Protein AF-A0A956VB83-F1 (afdb_monomer)

Foldseek 3Di:
DPPLLLVLLLLCLLVLLLVVCCVPVVDDDDPVLVVLSVVLSVLSCLQSVDDPPPDDPVSVVSNVVSNVVSVLLSVLQVCLVPDDLLVSLVVVVVVVVVCCVVQQVVLCVDDQDPPDDVVSVVSSDDDDDDDPVVVVVVVVVVVVSSVVSSVSSVQSNVDPSSVCSSCVSVVLVVVVVCCCPPVVDDRDPSNVVD

Sequence (194 aa):
LPLADVEAIRFSGPLMITLLSVVILGEQVGPRRWSALLVGFGGVLLIIRPGAATFNLGSIFVLISVFFYALVVMVTRKLQTSDSSATMAYYSSLVYLAASLTLTPLAGLVSAPPDAHPSIAFLFRAWTMPTTLDLVIMAGLGLIWATWTYLMARAYSLAQASVAAPFEYVALPINILWGFLIWHEIPTVLTLAG

Radius of gyration: 19.1 Å; Cα contacts (8 Å, |Δi|>4): 157; chains: 1; bounding box: 49×41×46 Å

Solvent-accessible surface area (backbone atoms only — not comparable to full-atom values): 10823 Å² total; per-residue (Å²): 129,62,67,44,45,54,50,52,56,47,60,45,29,37,58,50,29,32,55,47,32,36,75,76,71,64,50,86,81,53,71,72,53,55,50,52,42,54,51,49,44,50,15,44,48,49,49,48,50,54,67,92,68,73,92,44,76,66,57,54,54,49,51,50,51,34,51,52,50,30,48,50,54,54,49,53,39,70,42,45,89,81,46,53,40,65,57,55,32,50,52,53,52,48,51,52,50,53,49,49,65,53,51,57,58,51,26,69,72,47,78,65,62,97,85,50,57,71,74,58,45,57,66,38,52,79,89,72,89,72,52,74,68,51,49,53,52,52,52,53,52,48,53,52,48,53,51,47,45,31,52,50,44,41,51,41,50,76,39,57,50,63,67,51,28,60,58,62,59,58,52,53,66,53,49,50,51,49,37,31,73,76,70,64,47,77,80,49,74,54,48,72,72,59

Nearest PDB structures (foldseek):
  5i20-assembly4_D  TM=6.960E-01  e=6.592E-03  Ancylobacter novellus DSM 506
  6i1r-assembly1_A  TM=6.829E-01  e=1.658E-02  Zea mays
  5oge-assembly3_C  TM=5.673E-01  e=3.117E-02  Saccharomyces cerevisiae S288C
  6i1z-assembly1_A  TM=5.906E-01  e=4.378E-02  Zea mays

Secondary structure (DSSP, 8-state):
--HHHHHHHHTTHHHHHHHHHHHHS-----HHHHHHHHHHHHHHHHHH--------HHHHHHHHHHHHHHHHHHHHHHHTTTS-HHHHHHHHHHHHHHHHHHHHHHHHHSPPPTT--HHHHHHTPPP-PPPHHHHHHHHHHHHHHHHHHHHHHHHHHHS-HHHHGGGGGGHHHHHHHHHHHHH-PPPPHHHHH-

Mean predicted aligned error: 6.55 Å

Structure (mmCIF, N/CA/C/O backbone):
data_AF-A0A956VB83-F1
#
_entry.id   AF-A0A956VB83-F1
#
loop_
_atom_site.group_PDB
_atom_site.id
_atom_site.type_symbol
_atom_site.label_atom_id
_atom_site.label_alt_id
_atom_site.label_comp_id
_atom_site.label_asym_id
_atom_site.label_entity_id
_atom_site.label_seq_id
_atom_site.pdbx_PDB_ins_code
_atom_site.Cartn_x
_atom_site.Cartn_y
_atom_site.Cartn_z
_atom_site.occupancy
_atom_site.B_iso_or_equiv
_atom_site.auth_seq_id
_atom_site.auth_comp_id
_atom_site.auth_asym_id
_atom_site.auth_atom_id
_atom_site.pdbx_PDB_model_num
ATOM 1 N N . LEU A 1 1 ? 12.286 -8.707 -11.062 1.00 71.19 1 LEU A N 1
ATOM 2 C CA . LEU A 1 1 ? 10.907 -9.234 -11.024 1.00 71.19 1 LEU A CA 1
ATOM 3 C C . LEU A 1 1 ? 10.040 -8.374 -11.917 1.00 71.19 1 LEU A C 1
ATOM 5 O O . LEU A 1 1 ? 10.166 -7.156 -11.819 1.00 71.19 1 LEU A O 1
ATOM 9 N N . PRO A 1 2 ? 9.228 -8.983 -12.788 1.00 82.31 2 PRO A N 1
ATOM 10 C CA . PRO A 1 2 ? 8.153 -8.294 -13.490 1.00 82.31 2 PRO A CA 1
ATOM 11 C C . PRO A 1 2 ? 7.241 -7.535 -12.520 1.00 82.31 2 PRO A C 1
ATOM 13 O O . PRO A 1 2 ? 6.968 -8.012 -11.419 1.00 82.31 2 PRO A O 1
ATOM 16 N N . LEU A 1 3 ? 6.764 -6.358 -12.935 1.00 81.56 3 LEU A N 1
ATOM 17 C CA . LEU A 1 3 ? 5.873 -5.525 -12.121 1.00 81.56 3 LEU A CA 1
ATOM 18 C C . LEU A 1 3 ? 4.586 -6.277 -11.751 1.00 81.56 3 LEU A C 1
ATOM 20 O O . LEU A 1 3 ? 4.174 -6.238 -10.599 1.00 81.56 3 LEU A O 1
ATOM 24 N N . ALA A 1 4 ? 4.016 -7.030 -12.697 1.00 81.75 4 ALA A N 1
ATOM 25 C CA . ALA A 1 4 ? 2.838 -7.864 -12.469 1.00 81.75 4 ALA A CA 1
ATOM 26 C C . ALA A 1 4 ? 3.028 -8.833 -11.285 1.00 81.75 4 ALA A C 1
ATOM 28 O O . ALA A 1 4 ? 2.184 -8.895 -10.398 1.00 81.75 4 ALA A O 1
ATOM 29 N N . ASP A 1 5 ? 4.168 -9.520 -11.188 1.00 83.75 5 ASP A N 1
ATOM 30 C CA . ASP A 1 5 ? 4.409 -10.453 -10.080 1.00 83.75 5 ASP A CA 1
ATOM 31 C C . ASP A 1 5 ? 4.495 -9.728 -8.728 1.00 83.75 5 ASP A C 1
ATOM 33 O O . ASP A 1 5 ? 3.993 -10.222 -7.719 1.00 83.75 5 ASP A O 1
ATOM 37 N N . VAL A 1 6 ? 5.095 -8.532 -8.704 1.00 88.06 6 VAL A N 1
ATOM 38 C CA . VAL A 1 6 ? 5.161 -7.685 -7.501 1.00 88.06 6 VAL A CA 1
ATOM 39 C C . VAL A 1 6 ? 3.759 -7.262 -7.060 1.00 88.06 6 VAL A C 1
ATOM 41 O O . VAL A 1 6 ? 3.441 -7.347 -5.874 1.00 88.06 6 VAL A O 1
ATOM 44 N N . GLU A 1 7 ? 2.911 -6.853 -8.004 1.00 87.81 7 GLU A N 1
ATOM 45 C CA . GLU A 1 7 ? 1.521 -6.477 -7.739 1.00 87.81 7 GLU A CA 1
ATOM 46 C C . GLU A 1 7 ? 0.698 -7.651 -7.206 1.00 87.81 7 GLU A C 1
ATOM 48 O O . GLU A 1 7 ? 0.029 -7.515 -6.182 1.00 87.81 7 GLU A O 1
ATOM 53 N N . ALA A 1 8 ? 0.798 -8.827 -7.835 1.00 88.25 8 ALA A N 1
ATOM 54 C CA . ALA A 1 8 ? 0.107 -10.035 -7.385 1.00 88.25 8 ALA A CA 1
ATOM 55 C C . ALA A 1 8 ? 0.485 -10.402 -5.943 1.00 88.25 8 ALA A C 1
ATOM 57 O O . ALA A 1 8 ? -0.389 -10.690 -5.123 1.00 88.25 8 ALA A O 1
ATOM 58 N N . ILE A 1 9 ? 1.779 -10.336 -5.606 1.00 91.06 9 ILE A N 1
ATOM 59 C CA . ILE A 1 9 ? 2.245 -10.562 -4.234 1.00 91.06 9 ILE A CA 1
ATOM 60 C C . ILE A 1 9 ? 1.701 -9.474 -3.302 1.00 91.06 9 ILE A C 1
ATOM 62 O O . ILE A 1 9 ? 1.244 -9.790 -2.206 1.00 91.06 9 ILE A O 1
ATOM 66 N N . ARG A 1 10 ? 1.689 -8.203 -3.713 1.00 92.06 10 ARG A N 1
ATOM 67 C CA . ARG A 1 10 ? 1.176 -7.099 -2.889 1.00 92.06 10 ARG A CA 1
ATOM 68 C C . ARG A 1 10 ? -0.309 -7.244 -2.557 1.00 92.06 10 ARG A C 1
ATOM 70 O O . ARG A 1 10 ? -0.706 -6.980 -1.426 1.00 92.06 10 ARG A O 1
ATOM 77 N N . PHE A 1 11 ? -1.102 -7.772 -3.483 1.00 91.94 11 PHE A N 1
ATOM 78 C CA . PHE A 1 11 ? -2.511 -8.114 -3.273 1.00 91.94 11 PHE A CA 1
ATOM 79 C C . PHE A 1 11 ? -2.747 -9.326 -2.351 1.00 91.94 11 PHE A C 1
ATOM 81 O O . PHE A 1 11 ? -3.894 -9.642 -2.030 1.00 91.94 11 PHE A O 1
ATOM 88 N N . SER A 1 12 ? -1.696 -9.978 -1.845 1.00 93.62 12 SER A N 1
ATOM 89 C CA . SER A 1 12 ? -1.814 -10.842 -0.659 1.00 93.62 12 SER A CA 1
ATOM 90 C C . SER A 1 12 ? -1.946 -10.044 0.651 1.00 93.62 12 SER A C 1
ATOM 92 O O . SER A 1 12 ? -2.254 -10.622 1.693 1.00 93.62 12 SER A O 1
ATOM 94 N N . GLY A 1 13 ? -1.776 -8.715 0.612 1.00 93.88 13 GLY A N 1
ATOM 95 C CA . GLY A 1 13 ? -1.930 -7.805 1.750 1.00 93.88 13 GLY A CA 1
ATOM 96 C C . GLY A 1 13 ? -3.237 -7.981 2.517 1.00 93.88 13 GLY A C 1
ATOM 97 O O . GLY A 1 13 ? -3.170 -8.237 3.719 1.00 93.88 13 GLY A O 1
ATOM 98 N N . PRO A 1 14 ? -4.413 -7.974 1.867 1.00 93.94 14 PRO A N 1
ATOM 99 C CA . PRO A 1 14 ? -5.684 -8.223 2.542 1.00 93.94 14 PRO A CA 1
ATOM 100 C C . PRO A 1 14 ?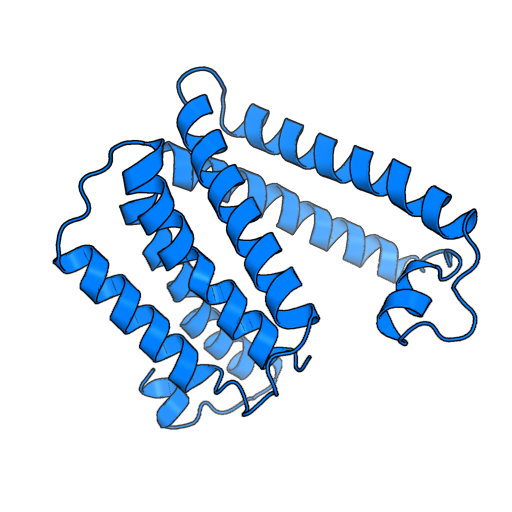 -5.762 -9.559 3.294 1.00 93.94 14 PRO A C 1
ATOM 102 O O . PRO A 1 14 ? -6.314 -9.623 4.398 1.00 93.94 14 PRO A O 1
ATOM 105 N N . LEU A 1 15 ? -5.180 -10.627 2.734 1.00 94.75 15 LEU A N 1
ATOM 106 C CA . LEU A 1 15 ? -5.084 -11.930 3.399 1.00 94.75 15 LEU A CA 1
ATOM 107 C C . LEU A 1 15 ? -4.178 -11.844 4.634 1.00 94.75 15 LEU A C 1
ATOM 109 O O . LEU A 1 15 ? -4.557 -12.321 5.704 1.00 94.75 15 LEU A O 1
ATOM 113 N N . MET A 1 16 ? -3.021 -11.189 4.506 1.00 95.50 16 MET A N 1
ATOM 114 C CA . MET A 1 16 ? -2.068 -10.993 5.602 1.00 95.50 16 MET A CA 1
ATOM 115 C C . MET A 1 16 ? -2.660 -10.142 6.734 1.00 95.50 16 MET A C 1
ATOM 117 O O . MET A 1 16 ? -2.567 -10.517 7.900 1.00 95.50 16 MET A O 1
ATOM 121 N N . ILE A 1 17 ? -3.326 -9.033 6.400 1.00 94.88 17 ILE A N 1
ATOM 122 C CA . ILE A 1 17 ? -4.028 -8.156 7.348 1.00 94.88 17 ILE A CA 1
ATOM 123 C C . ILE A 1 17 ? -5.087 -8.948 8.108 1.00 94.88 17 ILE A C 1
ATOM 125 O O . ILE A 1 17 ? -5.165 -8.870 9.332 1.00 94.88 17 ILE A O 1
ATOM 129 N N . THR A 1 18 ? -5.885 -9.743 7.396 1.00 94.00 18 THR A N 1
ATOM 130 C CA . THR A 1 18 ? -6.945 -10.542 8.016 1.00 94.00 18 THR A CA 1
ATOM 131 C C . THR A 1 18 ? -6.362 -11.602 8.946 1.00 94.00 18 THR A C 1
ATOM 133 O O . THR A 1 18 ? -6.812 -11.722 10.084 1.00 94.00 18 THR A O 1
ATOM 136 N N . LEU A 1 19 ? -5.325 -12.320 8.514 1.00 94.44 19 LEU A N 1
ATOM 137 C CA . LEU A 1 19 ? -4.651 -13.327 9.330 1.00 94.44 19 LEU A CA 1
ATOM 138 C C . LEU A 1 19 ? -4.037 -12.715 10.598 1.00 94.44 19 LEU A C 1
ATOM 140 O O . LEU A 1 19 ? -4.280 -13.207 11.700 1.00 94.44 19 LEU A O 1
ATOM 144 N N . LEU A 1 20 ? -3.311 -11.603 10.469 1.00 94.06 20 LEU A N 1
ATOM 145 C CA . LEU A 1 20 ? -2.730 -10.904 11.616 1.00 94.06 20 LEU A CA 1
ATOM 146 C C . LEU A 1 20 ? -3.792 -10.290 12.530 1.00 94.06 20 LEU A C 1
ATOM 148 O O . LEU A 1 20 ? -3.578 -10.244 13.739 1.00 94.06 20 LEU A O 1
ATOM 152 N N . SER A 1 21 ? -4.951 -9.886 12.005 1.00 92.94 21 SER A N 1
ATOM 153 C CA . SER A 1 21 ? -6.043 -9.372 12.840 1.00 92.94 21 SER A CA 1
ATOM 154 C C . SER A 1 21 ? -6.603 -10.433 13.791 1.00 92.94 21 SER A C 1
ATOM 156 O O . SER A 1 21 ? -6.903 -10.135 14.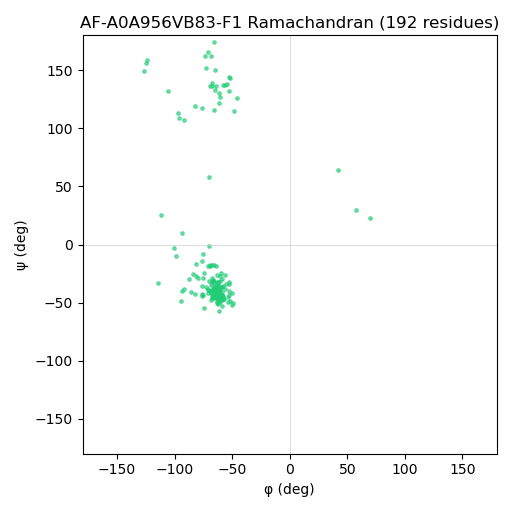946 1.00 92.94 21 SER A O 1
ATOM 158 N N . VAL A 1 22 ? -6.654 -11.697 13.359 1.00 93.19 22 VAL A N 1
ATOM 159 C CA . VAL A 1 22 ? -7.052 -12.814 14.227 1.00 93.19 22 VAL A CA 1
ATOM 160 C C . VAL A 1 22 ? -6.012 -13.027 15.330 1.00 93.19 22 VAL A C 1
ATOM 162 O O . VAL A 1 22 ? -6.373 -13.185 16.492 1.00 93.19 22 VAL A O 1
ATOM 165 N N . VAL A 1 23 ? -4.720 -12.990 14.987 1.00 92.81 23 VAL A N 1
ATOM 166 C CA . VAL A 1 23 ? -3.621 -13.306 15.919 1.00 92.81 23 VAL A CA 1
ATOM 167 C C . VAL A 1 23 ? -3.336 -12.171 16.909 1.00 92.81 23 VAL A C 1
ATOM 169 O O . VAL A 1 23 ? -3.139 -12.424 18.093 1.00 92.81 23 VAL A O 1
ATOM 172 N N . ILE A 1 24 ? -3.289 -10.923 16.437 1.00 92.50 24 ILE A N 1
ATOM 173 C CA . ILE A 1 24 ? -2.826 -9.762 17.216 1.00 92.50 24 ILE A CA 1
ATOM 174 C C . ILE A 1 24 ? -3.989 -9.038 17.899 1.00 92.50 24 ILE A C 1
ATOM 176 O O . ILE A 1 24 ? -3.847 -8.591 19.037 1.00 92.50 24 ILE A O 1
ATOM 180 N N . LEU A 1 25 ? -5.123 -8.891 17.206 1.00 88.56 25 LEU A N 1
ATOM 181 C CA . LEU A 1 25 ? -6.300 -8.170 17.708 1.00 88.56 25 LEU A CA 1
ATOM 182 C C . LEU A 1 25 ? -7.372 -9.113 18.276 1.00 88.56 25 LEU A C 1
ATOM 184 O O . LEU A 1 25 ? -8.313 -8.637 18.907 1.00 88.56 25 LEU A O 1
ATOM 188 N N . GLY A 1 26 ? -7.243 -10.430 18.078 1.00 87.88 26 GLY A N 1
ATOM 189 C CA . GLY A 1 26 ? -8.221 -11.412 18.553 1.00 87.88 26 GLY A CA 1
ATOM 190 C C . GLY A 1 26 ? -9.553 -11.361 17.801 1.00 87.88 26 GLY A C 1
ATOM 191 O O . GLY A 1 26 ? -10.587 -11.758 18.338 1.00 87.88 26 GLY A O 1
ATOM 192 N N . GLU A 1 27 ? -9.568 -10.835 16.574 1.00 91.69 27 GLU A N 1
ATOM 193 C CA . GLU A 1 27 ? -10.792 -10.754 15.780 1.00 91.69 27 GLU A CA 1
ATOM 194 C C . GLU A 1 27 ? -11.315 -12.118 15.353 1.00 91.69 27 GLU A C 1
ATOM 196 O O . GLU A 1 27 ? -10.575 -12.976 14.880 1.00 91.69 27 GLU A O 1
ATOM 201 N N . GLN A 1 28 ? -12.636 -12.280 15.418 1.00 89.19 28 GLN A N 1
ATOM 202 C CA . GLN A 1 28 ? -13.303 -13.453 14.871 1.00 89.19 28 GLN A CA 1
ATOM 203 C C . GLN A 1 28 ? -13.724 -13.191 13.426 1.00 89.19 28 GLN A C 1
ATOM 205 O O . GLN A 1 28 ? -14.664 -12.443 13.145 1.00 89.19 28 GLN A O 1
ATOM 210 N N . VAL A 1 29 ? -13.015 -13.827 12.495 1.00 91.12 29 VAL A N 1
ATOM 211 C CA . VAL A 1 29 ? -13.285 -13.720 11.061 1.00 91.12 29 VAL A CA 1
ATOM 212 C C . VAL A 1 29 ? -14.143 -14.901 10.625 1.00 91.12 29 VAL A C 1
ATOM 214 O O . VAL A 1 29 ? -13.686 -16.040 10.568 1.00 91.12 29 VAL A O 1
ATOM 217 N N . GLY A 1 30 ? -15.409 -14.624 10.317 1.00 92.06 30 GLY A N 1
ATOM 218 C CA . GLY A 1 30 ? -16.346 -15.643 9.851 1.00 92.06 30 GLY A CA 1
ATOM 219 C C . GLY A 1 30 ? -16.005 -16.196 8.455 1.00 92.06 30 GLY A C 1
ATOM 220 O O . GLY A 1 30 ? -15.321 -15.536 7.667 1.00 92.06 30 GLY A O 1
ATOM 221 N N . PRO A 1 31 ? -16.555 -17.368 8.089 1.00 91.50 31 PRO A N 1
ATOM 222 C CA . PRO A 1 31 ? -16.242 -18.060 6.833 1.00 91.50 31 PRO A CA 1
ATOM 223 C C . PRO A 1 31 ? -16.577 -17.238 5.581 1.00 91.50 31 PRO A C 1
ATOM 225 O O . PRO A 1 31 ? -15.863 -17.318 4.589 1.00 91.50 31 PRO A O 1
ATOM 228 N N . ARG A 1 32 ? -17.611 -16.384 5.640 1.00 90.19 32 ARG A N 1
ATOM 229 C CA . ARG A 1 32 ? -17.991 -15.485 4.533 1.00 90.19 32 ARG A CA 1
ATOM 230 C C . ARG A 1 32 ? -16.896 -14.468 4.184 1.00 90.19 32 ARG A C 1
ATOM 232 O O . ARG A 1 32 ? -16.751 -14.095 3.025 1.00 90.19 32 ARG A O 1
ATOM 239 N N . ARG A 1 33 ? -16.135 -14.001 5.181 1.00 88.75 33 ARG A N 1
ATOM 240 C CA . ARG A 1 33 ? -15.032 -13.048 4.969 1.00 88.75 33 ARG A CA 1
ATOM 241 C C . ARG A 1 33 ? -13.819 -13.758 4.375 1.00 88.75 33 ARG A C 1
ATOM 243 O O . ARG A 1 33 ? -13.242 -13.264 3.414 1.00 88.75 33 ARG A O 1
ATOM 250 N N . TRP A 1 34 ? -13.504 -14.952 4.881 1.00 92.81 34 TRP A N 1
ATOM 251 C CA . TRP A 1 34 ? -12.469 -15.810 4.301 1.00 92.81 34 TRP A CA 1
ATOM 252 C C . TRP A 1 34 ? -12.753 -16.143 2.839 1.00 92.81 34 TRP A C 1
ATOM 254 O O . TRP A 1 34 ? -11.869 -15.985 2.002 1.00 92.81 34 TRP A O 1
ATOM 264 N N . SER A 1 35 ? -13.989 -16.527 2.505 1.00 91.56 35 SER A N 1
ATOM 265 C CA . SER A 1 35 ? -14.353 -16.796 1.114 1.00 91.56 35 SER A CA 1
ATOM 266 C C . SER A 1 35 ? -14.227 -15.551 0.238 1.00 91.56 35 SER A C 1
ATOM 268 O O . SER A 1 35 ? -13.689 -15.649 -0.856 1.00 91.56 35 SER A O 1
ATOM 270 N N . ALA A 1 36 ? -14.658 -14.376 0.714 1.00 90.69 36 ALA A N 1
ATOM 271 C CA . ALA A 1 36 ? -14.530 -13.131 -0.045 1.00 90.69 36 ALA A CA 1
ATOM 272 C C . ALA A 1 36 ? -13.062 -12.779 -0.347 1.00 90.69 36 ALA A C 1
ATOM 274 O O . ALA A 1 36 ? -12.748 -12.387 -1.466 1.00 90.69 36 ALA A O 1
ATOM 275 N N . LEU A 1 37 ? -12.158 -12.972 0.618 1.00 92.62 37 LEU A N 1
ATOM 276 C CA . LEU A 1 37 ? -10.724 -12.741 0.425 1.00 92.62 37 LEU A CA 1
ATOM 277 C C . LEU A 1 37 ? -10.098 -13.733 -0.553 1.00 92.62 37 LEU A C 1
ATOM 279 O O . LEU A 1 37 ? -9.334 -13.326 -1.420 1.00 92.62 37 LEU A O 1
ATOM 283 N N . LEU A 1 38 ? -10.422 -15.023 -0.428 1.00 93.81 38 LEU A N 1
ATOM 284 C CA . LEU A 1 38 ? -9.892 -16.054 -1.322 1.00 93.81 38 LEU A CA 1
ATOM 285 C C . LEU A 1 38 ? -10.394 -15.867 -2.757 1.00 93.81 38 LEU A C 1
ATOM 287 O O . LEU A 1 38 ? -9.615 -16.011 -3.694 1.00 93.81 38 LEU A O 1
ATOM 291 N N . VAL A 1 39 ? -11.668 -15.506 -2.929 1.00 93.19 39 VAL A N 1
ATOM 292 C CA . VAL A 1 39 ? -12.241 -15.191 -4.245 1.00 93.19 39 VAL A CA 1
ATOM 293 C C . VAL A 1 39 ? -11.610 -13.923 -4.818 1.00 93.19 39 VAL A C 1
ATOM 295 O O . VAL A 1 39 ? -11.171 -13.947 -5.962 1.00 93.19 39 VAL A O 1
ATOM 298 N N . GLY A 1 40 ? -11.484 -12.853 -4.025 1.00 90.81 40 GLY A N 1
ATOM 299 C CA . GLY A 1 40 ? -10.835 -11.610 -4.456 1.00 90.81 40 GLY A CA 1
ATOM 300 C C . GLY A 1 40 ? -9.375 -11.820 -4.861 1.00 90.81 40 GLY A C 1
ATOM 301 O O . GLY A 1 40 ? -8.962 -11.384 -5.931 1.00 90.81 40 GLY A O 1
ATOM 302 N N . PHE A 1 41 ? -8.609 -12.576 -4.069 1.00 93.06 41 PHE A N 1
ATOM 303 C CA . PHE A 1 41 ? -7.241 -12.956 -4.420 1.00 93.06 41 PHE A CA 1
ATOM 304 C C . PHE A 1 41 ? -7.187 -13.857 -5.665 1.00 93.06 41 PHE A C 1
ATOM 306 O O . PHE A 1 41 ? -6.294 -13.711 -6.494 1.00 93.06 41 PHE A O 1
ATOM 313 N N . GLY A 1 42 ? -8.162 -14.750 -5.851 1.00 92.19 42 GLY A N 1
ATOM 314 C CA . GLY A 1 42 ? -8.317 -15.511 -7.092 1.00 92.19 42 GLY A CA 1
ATOM 315 C C . GLY A 1 42 ? -8.506 -14.605 -8.313 1.00 92.19 42 GLY A C 1
ATOM 316 O O . GLY A 1 42 ? -7.809 -14.779 -9.311 1.00 92.19 42 GLY A O 1
ATOM 317 N N . GLY A 1 43 ? -9.377 -13.596 -8.212 1.00 89.12 43 GLY A N 1
ATOM 318 C CA . GLY A 1 43 ? -9.590 -12.585 -9.255 1.00 89.12 43 GLY A CA 1
ATOM 319 C C . GLY A 1 43 ? -8.318 -11.805 -9.591 1.00 89.12 43 GLY A C 1
ATOM 320 O O . GLY A 1 43 ? -7.952 -11.678 -10.759 1.00 89.12 43 GLY A O 1
ATOM 321 N N . VAL A 1 44 ? -7.551 -11.398 -8.571 1.00 89.19 44 VAL A N 1
ATOM 322 C CA . VAL A 1 44 ? -6.216 -10.791 -8.743 1.00 89.19 44 VAL A CA 1
ATOM 323 C C . VAL A 1 44 ? -5.311 -11.684 -9.592 1.00 89.19 44 VAL A C 1
ATOM 325 O O . VAL A 1 44 ? -4.690 -11.200 -10.536 1.00 89.19 44 VAL A O 1
ATOM 328 N N . LEU A 1 45 ? -5.220 -12.981 -9.279 1.00 89.12 45 LEU A N 1
ATOM 329 C CA . LEU A 1 45 ? -4.359 -13.908 -10.020 1.00 89.12 45 LEU A CA 1
ATOM 330 C C . LEU A 1 45 ? -4.807 -14.070 -11.481 1.00 89.12 45 LEU A C 1
ATOM 332 O O . LEU A 1 45 ? -3.957 -14.210 -12.362 1.00 89.12 45 LEU A O 1
ATOM 336 N N . LEU A 1 46 ? -6.113 -14.000 -11.755 1.00 88.44 46 LEU A N 1
ATOM 337 C CA . LEU A 1 46 ? -6.664 -14.037 -13.115 1.00 88.44 46 LEU A CA 1
ATOM 338 C C . LEU A 1 46 ? -6.372 -12.760 -13.914 1.00 88.44 46 LEU A C 1
ATOM 340 O O . LEU A 1 46 ? -6.081 -12.843 -15.113 1.00 88.44 46 LEU A O 1
ATOM 344 N N . ILE A 1 47 ? -6.447 -11.596 -13.262 1.00 84.81 47 ILE A N 1
ATOM 345 C CA . ILE A 1 47 ? -6.213 -10.284 -13.879 1.00 84.81 47 ILE A CA 1
ATOM 346 C C . ILE A 1 47 ? -4.725 -10.071 -14.133 1.00 84.81 47 ILE A C 1
ATOM 348 O O . ILE A 1 47 ? -4.321 -9.784 -15.258 1.00 84.81 47 ILE A O 1
ATOM 352 N N . ILE A 1 48 ? -3.916 -10.212 -13.084 1.00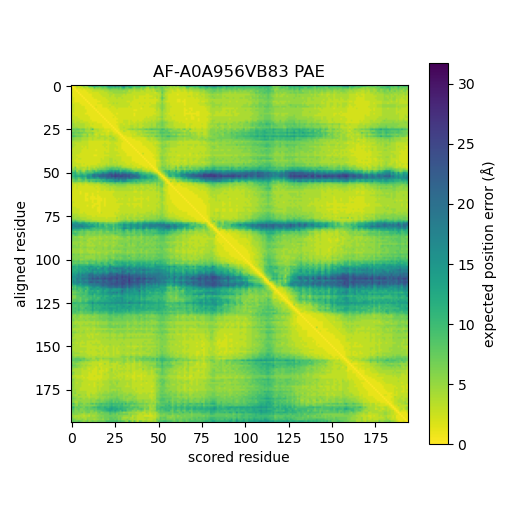 82.25 48 ILE A N 1
ATOM 353 C CA . ILE A 1 48 ? -2.495 -9.869 -13.110 1.00 82.25 48 ILE A CA 1
ATOM 354 C C . ILE A 1 48 ? -1.689 -10.924 -13.861 1.00 82.25 48 ILE A C 1
ATOM 356 O O . ILE A 1 48 ? -0.665 -10.590 -14.453 1.00 82.25 48 ILE A O 1
ATOM 360 N N . ARG A 1 49 ? -2.165 -12.179 -13.859 1.00 83.00 49 ARG A N 1
ATOM 361 C CA . ARG A 1 49 ? -1.507 -13.338 -14.476 1.00 83.00 49 ARG A CA 1
ATOM 362 C C . ARG A 1 49 ? -0.008 -13.325 -14.211 1.00 83.00 49 ARG A C 1
ATOM 364 O O . ARG A 1 49 ? 0.772 -13.177 -15.159 1.00 83.00 49 ARG A O 1
ATOM 371 N N . PRO A 1 50 ? 0.396 -13.446 -12.934 1.00 76.19 50 PRO A N 1
ATOM 372 C CA . PRO A 1 50 ? 1.807 -13.546 -12.633 1.00 76.19 50 PRO A CA 1
ATOM 373 C C . PRO A 1 50 ? 2.396 -14.675 -13.481 1.00 76.19 50 PRO A C 1
ATOM 375 O O . PRO A 1 50 ? 1.803 -15.752 -13.615 1.00 76.19 50 PRO A O 1
ATOM 378 N N . GLY A 1 51 ? 3.516 -14.390 -14.137 1.00 69.62 51 GLY A N 1
ATOM 379 C CA . GLY A 1 51 ? 4.171 -15.381 -14.976 1.00 69.62 51 GLY A CA 1
ATOM 380 C C . GLY A 1 51 ? 4.696 -16.530 -14.117 1.00 69.62 51 GLY A C 1
ATOM 381 O O . GLY A 1 51 ? 4.726 -16.451 -12.888 1.00 69.62 51 GLY A O 1
ATOM 382 N N . ALA A 1 52 ? 5.217 -17.581 -14.751 1.00 58.47 52 ALA A N 1
ATOM 383 C CA . ALA A 1 52 ? 6.098 -18.526 -14.066 1.00 58.47 52 ALA A CA 1
ATOM 384 C C . ALA A 1 52 ? 7.451 -17.850 -13.763 1.00 58.47 52 ALA A C 1
ATOM 386 O O . ALA A 1 52 ? 8.502 -18.279 -14.235 1.00 58.47 52 ALA A O 1
ATOM 387 N N . ALA A 1 53 ? 7.441 -16.741 -13.025 1.00 58.50 53 ALA A N 1
ATOM 388 C CA . ALA A 1 53 ? 8.649 -16.197 -12.453 1.00 58.50 53 ALA A CA 1
ATOM 389 C C . ALA A 1 53 ? 9.143 -17.205 -11.419 1.00 58.50 53 ALA A C 1
ATOM 391 O O . ALA A 1 53 ? 8.478 -17.484 -10.420 1.00 58.50 53 ALA A O 1
ATOM 392 N N . THR A 1 54 ? 10.315 -17.781 -11.681 1.00 59.88 54 THR A N 1
ATOM 393 C CA . THR A 1 54 ? 11.071 -18.556 -10.697 1.00 59.88 54 THR A CA 1
ATOM 394 C C . THR A 1 54 ? 11.098 -17.789 -9.384 1.00 59.88 54 THR A C 1
ATOM 396 O O . THR A 1 54 ? 11.493 -16.620 -9.367 1.00 59.88 54 THR A O 1
ATOM 399 N N . PHE A 1 55 ? 10.673 -18.448 -8.303 1.00 68.00 55 PHE A N 1
ATOM 400 C CA . PHE A 1 55 ? 10.720 -17.897 -6.955 1.00 68.00 55 PHE A CA 1
ATOM 401 C C . PHE A 1 55 ? 12.116 -17.313 -6.701 1.00 68.00 55 PHE A C 1
ATOM 403 O O . PHE A 1 55 ? 13.124 -18.016 -6.752 1.00 68.00 55 PHE A O 1
ATOM 410 N N . ASN A 1 56 ? 12.168 -15.997 -6.529 1.00 79.12 56 ASN A N 1
ATOM 411 C CA . ASN A 1 56 ? 13.386 -15.197 -6.538 1.00 79.12 56 ASN A CA 1
ATOM 412 C C . ASN A 1 56 ? 13.457 -14.401 -5.226 1.00 79.12 56 ASN A C 1
ATOM 414 O O . ASN A 1 56 ? 12.438 -14.131 -4.591 1.00 79.12 56 ASN A O 1
ATOM 418 N N . LEU A 1 57 ? 14.662 -14.004 -4.814 1.00 84.69 57 LEU A N 1
ATOM 419 C CA . LEU A 1 57 ? 14.886 -13.286 -3.553 1.00 84.69 57 LEU A CA 1
ATOM 420 C C . LEU A 1 57 ? 14.040 -12.000 -3.414 1.00 84.69 57 LEU A C 1
ATOM 422 O O . LEU A 1 57 ? 13.570 -11.665 -2.333 1.00 84.69 57 LEU A O 1
ATOM 426 N N . GLY A 1 58 ? 13.783 -11.298 -4.512 1.00 85.62 58 GLY A N 1
ATOM 427 C CA . GLY A 1 58 ? 12.886 -10.150 -4.573 1.00 85.62 58 GLY A CA 1
ATOM 428 C C . GLY A 1 58 ? 11.431 -10.475 -4.222 1.00 85.62 58 GLY A C 1
ATOM 429 O O . GLY A 1 58 ? 10.779 -9.643 -3.604 1.00 85.62 58 GLY A O 1
ATOM 430 N N . SER A 1 59 ? 10.924 -11.677 -4.523 1.00 87.06 59 SER A N 1
ATOM 431 C CA . SER A 1 59 ? 9.562 -12.082 -4.144 1.00 87.06 59 SER A CA 1
ATOM 432 C C . SER A 1 59 ? 9.441 -12.174 -2.624 1.00 87.06 59 SER A C 1
ATOM 434 O O . SER A 1 59 ? 8.436 -11.758 -2.055 1.00 87.06 59 SER A O 1
ATOM 436 N N . ILE A 1 60 ? 10.506 -12.642 -1.960 1.00 89.50 60 ILE A N 1
ATOM 437 C CA . ILE A 1 60 ? 10.609 -12.667 -0.497 1.00 89.50 60 ILE A CA 1
ATOM 438 C C . ILE A 1 60 ? 10.619 -11.238 0.058 1.00 89.50 60 ILE A C 1
ATOM 440 O O . ILE A 1 60 ? 9.881 -10.955 0.996 1.00 89.50 60 ILE A O 1
ATOM 444 N N . PHE A 1 61 ? 11.384 -10.314 -0.536 1.00 90.06 61 PHE A N 1
ATOM 445 C CA . PHE A 1 61 ? 11.383 -8.910 -0.104 1.00 90.06 61 PHE A CA 1
ATOM 446 C C . PHE A 1 61 ? 10.004 -8.247 -0.227 1.00 90.06 61 PHE A C 1
ATOM 448 O O . PHE A 1 61 ? 9.611 -7.498 0.667 1.00 90.06 61 PHE A O 1
ATOM 455 N N . VAL A 1 62 ? 9.247 -8.544 -1.289 1.00 91.94 62 VAL A N 1
ATOM 456 C CA . VAL A 1 62 ? 7.873 -8.039 -1.444 1.00 91.94 62 VAL A CA 1
ATOM 457 C C . VAL A 1 62 ? 6.936 -8.675 -0.412 1.00 91.94 62 VAL A C 1
ATOM 459 O O . VAL A 1 62 ? 6.139 -7.974 0.197 1.00 91.94 62 VAL A O 1
ATOM 462 N N . LEU A 1 63 ? 7.050 -9.975 -0.132 1.00 92.06 63 LEU A N 1
ATOM 463 C CA . LEU A 1 63 ? 6.263 -10.606 0.939 1.00 92.06 63 LEU A CA 1
ATOM 464 C C . LEU A 1 63 ? 6.568 -10.003 2.318 1.00 92.06 63 LEU A C 1
ATOM 466 O O . LEU A 1 63 ? 5.653 -9.758 3.103 1.00 92.06 63 LEU A O 1
ATOM 470 N N . ILE A 1 64 ? 7.841 -9.721 2.602 1.00 95.44 64 ILE A N 1
ATOM 471 C CA . ILE A 1 64 ? 8.258 -9.043 3.834 1.00 95.44 64 ILE A CA 1
ATOM 472 C C . ILE A 1 64 ? 7.651 -7.636 3.901 1.00 95.44 64 ILE A C 1
ATOM 474 O O . ILE A 1 64 ? 7.140 -7.246 4.951 1.00 95.44 64 ILE A O 1
ATOM 478 N N . SER A 1 65 ? 7.656 -6.873 2.802 1.00 93.88 65 SER A N 1
ATOM 479 C CA . SER A 1 65 ? 7.059 -5.531 2.794 1.00 93.88 65 SER A CA 1
ATOM 480 C C . SER A 1 65 ? 5.548 -5.571 3.036 1.00 93.88 65 SER A C 1
ATOM 482 O O . SER A 1 65 ? 5.038 -4.763 3.810 1.00 93.88 65 SER A O 1
ATOM 484 N N . VAL A 1 66 ? 4.847 -6.557 2.469 1.00 95.62 66 VAL A N 1
ATOM 485 C CA . VAL A 1 66 ? 3.418 -6.803 2.719 1.00 95.62 66 VAL A CA 1
ATOM 486 C C . VAL A 1 66 ? 3.155 -7.151 4.184 1.00 95.62 66 VAL A C 1
ATOM 488 O O . VAL A 1 66 ? 2.202 -6.650 4.779 1.00 95.62 66 VAL A O 1
ATOM 491 N N . PHE A 1 67 ? 4.014 -7.966 4.796 1.00 96.44 67 PHE A N 1
ATOM 492 C CA . PHE A 1 67 ? 3.927 -8.283 6.219 1.00 96.44 67 PHE A CA 1
ATOM 493 C C . PHE A 1 67 ? 4.086 -7.033 7.099 1.00 96.44 67 PHE A C 1
ATOM 495 O O . PHE A 1 67 ? 3.258 -6.793 7.979 1.00 96.44 67 PHE A O 1
ATOM 502 N N . PHE A 1 68 ? 5.095 -6.194 6.840 1.00 95.50 68 PHE A N 1
ATOM 503 C CA . PHE A 1 68 ? 5.272 -4.935 7.573 1.00 95.50 68 PHE A CA 1
ATOM 504 C C . PHE A 1 68 ? 4.123 -3.954 7.339 1.00 95.50 68 PHE A C 1
ATOM 506 O O . PHE A 1 68 ? 3.688 -3.299 8.283 1.00 95.50 68 PHE A O 1
ATOM 513 N N . TYR A 1 69 ? 3.592 -3.879 6.118 1.00 92.62 69 TYR A N 1
ATOM 514 C CA . TYR A 1 69 ? 2.400 -3.088 5.831 1.00 92.62 69 TYR A CA 1
ATOM 515 C C . TYR A 1 69 ? 1.210 -3.546 6.683 1.00 92.62 69 TYR A C 1
ATOM 517 O O . TYR A 1 69 ? 0.575 -2.733 7.354 1.00 92.62 69 TYR A O 1
ATOM 525 N N . ALA A 1 70 ? 0.961 -4.855 6.744 1.00 93.94 70 ALA A N 1
ATOM 526 C CA . ALA A 1 70 ? -0.097 -5.403 7.578 1.00 93.94 70 ALA A CA 1
ATOM 527 C C . ALA A 1 70 ? 0.134 -5.109 9.072 1.00 93.94 70 ALA A C 1
ATOM 529 O O . ALA A 1 70 ? -0.812 -4.754 9.773 1.00 93.94 70 ALA A O 1
ATOM 530 N N . LEU A 1 71 ? 1.380 -5.167 9.559 1.00 93.31 71 LEU A N 1
ATOM 531 C CA . LEU A 1 71 ? 1.719 -4.750 10.925 1.00 93.31 71 LEU A CA 1
ATOM 532 C C . LEU A 1 71 ? 1.425 -3.270 11.184 1.00 93.31 71 LEU A C 1
ATOM 534 O O . LEU A 1 71 ? 0.883 -2.953 12.242 1.00 93.31 71 LEU A O 1
ATOM 538 N N . VAL A 1 72 ? 1.733 -2.375 10.238 1.00 89.69 72 VAL A N 1
ATOM 539 C CA . VAL A 1 72 ? 1.371 -0.952 10.347 1.00 89.69 72 VAL A CA 1
ATOM 540 C C . VAL A 1 72 ? -0.138 -0.818 10.529 1.00 89.69 72 VAL A C 1
ATOM 542 O O . VAL A 1 72 ? -0.565 -0.158 11.470 1.00 89.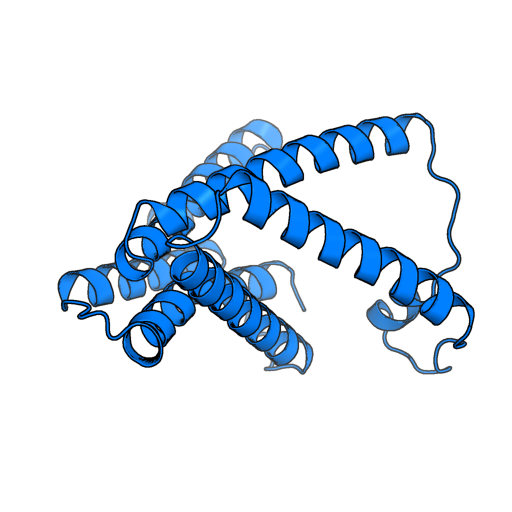69 72 VAL A O 1
ATOM 545 N N . VAL A 1 73 ? -0.944 -1.525 9.730 1.00 90.25 73 VAL A N 1
ATOM 546 C CA . VAL A 1 73 ? -2.410 -1.531 9.872 1.00 90.25 73 VAL A CA 1
ATOM 547 C C . VAL A 1 73 ? -2.851 -2.019 11.261 1.00 90.25 73 VAL A C 1
ATOM 549 O O . VAL A 1 73 ? -3.718 -1.400 11.885 1.00 90.25 73 VAL A O 1
ATOM 552 N N . MET A 1 74 ? -2.239 -3.088 11.790 1.00 91.75 74 MET A N 1
ATOM 553 C CA . MET A 1 74 ? -2.544 -3.584 13.142 1.00 91.75 74 MET A CA 1
ATOM 554 C C . MET A 1 74 ? -2.226 -2.538 14.218 1.00 91.75 74 MET A C 1
ATOM 556 O O . MET A 1 74 ? -3.026 -2.318 15.129 1.00 91.75 74 MET A O 1
ATOM 560 N N . VAL A 1 75 ? -1.068 -1.881 14.113 1.00 88.31 75 VAL A N 1
ATOM 561 C CA . VAL A 1 75 ? -0.614 -0.854 15.061 1.00 88.31 75 VAL A CA 1
ATOM 562 C C . VAL A 1 75 ? -1.492 0.393 14.983 1.00 88.31 75 VAL A C 1
ATOM 564 O O . VAL A 1 75 ? -1.948 0.862 16.023 1.00 88.31 75 VAL A O 1
ATOM 567 N N . THR A 1 76 ? -1.801 0.886 13.780 1.00 86.81 76 THR A N 1
ATOM 568 C CA . THR A 1 76 ? -2.719 2.015 13.555 1.00 86.81 76 THR A CA 1
ATOM 569 C C . THR A 1 76 ? -4.054 1.774 14.243 1.00 86.81 76 THR A C 1
ATOM 571 O O . THR A 1 76 ? -4.578 2.649 14.929 1.00 86.81 76 THR A O 1
ATOM 574 N N 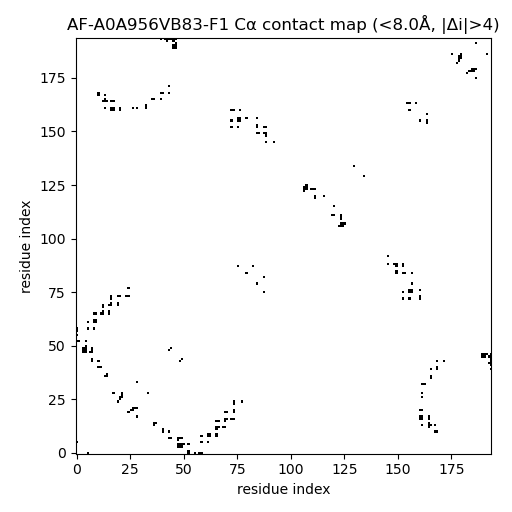. ARG A 1 77 ? -4.589 0.559 14.131 1.00 84.44 77 ARG A N 1
ATOM 575 C CA . ARG A 1 77 ? -5.839 0.231 14.801 1.00 84.44 77 ARG A CA 1
ATOM 576 C C . ARG A 1 77 ? -5.712 0.171 16.318 1.00 84.44 77 ARG A C 1
ATOM 578 O O . ARG A 1 77 ? -6.604 0.627 17.024 1.00 84.44 77 ARG A O 1
ATOM 585 N N . LYS A 1 78 ? -4.614 -0.379 16.832 1.00 83.81 78 LYS A N 1
ATOM 586 C CA . LYS A 1 78 ? -4.378 -0.453 18.278 1.00 83.81 78 LYS A CA 1
ATOM 587 C C . LYS A 1 78 ? -4.200 0.938 18.906 1.00 83.81 78 LYS A C 1
ATOM 589 O O . LYS A 1 78 ? -4.587 1.132 20.051 1.00 83.81 78 LYS A O 1
ATOM 594 N N . LEU A 1 79 ? -3.647 1.893 18.154 1.00 83.19 79 LEU A N 1
ATOM 595 C CA . LEU A 1 79 ? -3.408 3.278 18.583 1.00 83.19 79 LEU A CA 1
ATOM 596 C C . LEU A 1 79 ? -4.637 4.188 18.490 1.00 83.19 79 LEU A C 1
ATOM 598 O O . LEU A 1 79 ? -4.659 5.238 19.127 1.00 83.19 79 LEU A O 1
ATOM 602 N N . GLN A 1 80 ? -5.677 3.796 17.753 1.00 77.44 80 GLN A N 1
ATOM 603 C CA . GLN A 1 80 ? -6.885 4.608 17.584 1.00 77.44 80 GLN A CA 1
ATOM 604 C C . GLN A 1 80 ? -7.513 5.074 18.905 1.00 77.44 80 GLN A C 1
ATOM 606 O O . GLN A 1 80 ? -8.108 6.146 18.959 1.00 77.44 80 GLN A O 1
ATOM 611 N N . THR A 1 81 ? -7.439 4.267 19.964 1.00 66.50 81 THR A N 1
ATOM 612 C CA . THR A 1 81 ? -8.042 4.620 21.257 1.00 66.50 81 THR A CA 1
ATOM 613 C C . THR A 1 81 ? -7.321 5.767 21.960 1.00 66.50 81 THR A C 1
ATOM 615 O O . THR A 1 81 ? -7.878 6.352 22.884 1.00 66.50 81 THR A O 1
ATOM 618 N N . SER A 1 82 ? -6.090 6.067 21.549 1.00 73.44 82 SER A N 1
ATOM 619 C CA . SER A 1 82 ? -5.208 7.037 22.198 1.00 73.44 82 SER A CA 1
ATOM 620 C C . SER A 1 82 ? -4.920 8.248 21.313 1.00 73.44 82 SER A C 1
ATOM 622 O O . SER A 1 82 ? -4.808 9.353 21.836 1.00 73.44 82 SER A O 1
ATOM 624 N N . ASP A 1 83 ? -4.863 8.062 19.990 1.00 82.25 83 ASP A N 1
ATOM 625 C CA . ASP A 1 83 ? -4.417 9.083 19.043 1.00 82.25 83 ASP A CA 1
ATOM 626 C C . ASP A 1 83 ? -5.424 9.356 17.920 1.00 82.25 83 ASP A C 1
ATOM 628 O O . ASP A 1 83 ? -6.145 8.480 17.440 1.00 82.25 83 ASP A O 1
ATOM 632 N N . SER A 1 84 ? -5.427 10.599 17.432 1.00 85.75 84 SER A N 1
ATOM 633 C CA . SER A 1 84 ? -6.227 10.981 16.265 1.00 85.75 84 SER A CA 1
ATOM 634 C C . SER A 1 84 ? -5.641 10.414 14.962 1.00 85.75 84 SER A C 1
ATOM 636 O O . SER A 1 84 ? -4.424 10.272 14.820 1.00 85.75 84 SER A O 1
ATOM 638 N N . SER A 1 85 ? -6.481 10.168 13.946 1.00 84.38 85 SER A N 1
ATOM 639 C CA . SER A 1 85 ? -6.013 9.718 12.619 1.00 84.38 85 SER A CA 1
ATOM 640 C C . SER A 1 85 ? -5.040 10.704 11.960 1.00 84.38 85 SER A C 1
ATOM 642 O O . SER A 1 85 ? -4.148 10.285 11.226 1.00 84.38 85 SER A O 1
ATOM 644 N N . ALA A 1 86 ? -5.175 12.004 12.249 1.00 84.12 86 ALA A N 1
ATOM 645 C CA . ALA A 1 86 ? -4.245 13.027 11.776 1.00 84.12 86 ALA A CA 1
ATOM 646 C C . ALA A 1 86 ? -2.864 12.882 12.435 1.00 84.12 86 ALA A C 1
ATOM 648 O O . ALA A 1 86 ? -1.851 12.946 11.745 1.00 84.12 86 ALA A O 1
ATOM 649 N N . THR A 1 87 ? -2.827 12.611 13.743 1.00 86.56 87 THR A N 1
ATOM 650 C CA . THR A 1 87 ? -1.590 12.345 14.492 1.00 86.56 87 THR A CA 1
ATOM 651 C C . THR A 1 87 ? -0.875 11.115 13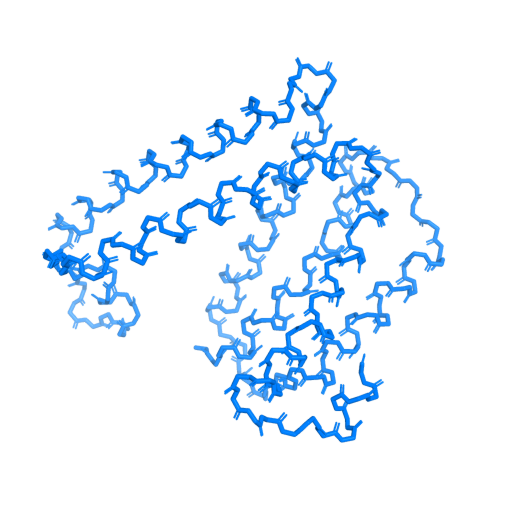.930 1.00 86.56 87 THR A C 1
ATOM 653 O O . THR A 1 87 ? 0.314 11.174 13.626 1.00 86.56 87 THR A O 1
ATOM 656 N N . MET A 1 88 ? -1.611 10.024 13.696 1.00 86.25 88 MET A N 1
ATOM 657 C CA . MET A 1 88 ? -1.055 8.794 13.119 1.00 86.25 88 MET A CA 1
ATOM 658 C C . MET A 1 88 ? -0.473 9.013 11.711 1.00 86.25 88 MET A C 1
ATOM 660 O O . MET A 1 88 ? 0.632 8.549 11.418 1.00 86.25 88 MET A O 1
ATOM 664 N N . ALA A 1 89 ? -1.175 9.754 10.846 1.00 86.31 89 ALA A N 1
ATOM 665 C CA . ALA A 1 89 ? -0.697 10.084 9.501 1.00 86.31 89 ALA A CA 1
ATOM 666 C C . ALA A 1 89 ? 0.532 11.012 9.525 1.00 86.31 89 ALA A C 1
ATOM 668 O O . ALA A 1 89 ? 1.474 10.819 8.748 1.00 86.31 89 ALA A O 1
ATOM 669 N N . TYR A 1 90 ? 0.555 11.977 10.449 1.00 87.94 90 TYR A N 1
ATOM 670 C CA . TYR A 1 90 ? 1.685 12.881 10.649 1.00 87.94 90 TYR A CA 1
ATOM 671 C C . TYR A 1 90 ? 2.946 12.120 11.067 1.00 87.94 90 TYR A C 1
ATOM 673 O O . TYR A 1 90 ? 3.978 12.244 10.408 1.00 87.94 90 TYR A O 1
ATOM 681 N N . TYR A 1 91 ? 2.862 11.268 12.096 1.00 88.19 91 TYR A N 1
ATOM 682 C CA . TYR A 1 91 ? 4.010 10.470 12.535 1.00 88.19 91 TYR A CA 1
ATOM 683 C C . TYR A 1 91 ? 4.467 9.469 11.473 1.00 88.19 91 TYR A C 1
ATOM 685 O O . TYR A 1 91 ? 5.669 9.310 11.278 1.00 88.19 91 TYR A O 1
ATOM 693 N N . SER A 1 92 ? 3.544 8.849 10.731 1.00 87.31 92 SER A N 1
ATOM 694 C CA . SER A 1 92 ? 3.906 7.966 9.610 1.00 87.31 92 SER A CA 1
ATOM 695 C C . SER A 1 92 ? 4.707 8.721 8.544 1.00 87.31 92 SER A C 1
ATOM 697 O O . SER A 1 92 ? 5.761 8.262 8.108 1.00 87.31 92 SER A O 1
ATOM 699 N N . SER A 1 93 ? 4.256 9.924 8.179 1.00 88.88 93 SER A N 1
ATOM 700 C CA . SER A 1 93 ? 4.966 10.791 7.231 1.00 88.88 93 SER A CA 1
ATOM 701 C C . SER A 1 93 ? 6.330 11.234 7.765 1.00 88.88 93 SER A C 1
ATOM 703 O O . SER A 1 93 ? 7.304 11.251 7.015 1.00 88.88 93 SER A O 1
ATOM 705 N N . LEU A 1 94 ? 6.428 11.534 9.064 1.00 90.44 94 LEU A N 1
ATOM 706 C CA . LEU A 1 94 ? 7.684 11.903 9.716 1.00 90.44 94 LEU A CA 1
ATOM 707 C C . LEU A 1 94 ? 8.691 10.746 9.715 1.00 90.44 94 LEU A C 1
ATOM 709 O O . LEU A 1 94 ? 9.868 10.968 9.442 1.00 90.44 94 LEU A O 1
ATOM 713 N N . VAL A 1 95 ? 8.239 9.513 9.966 1.00 89.75 95 VAL A N 1
ATOM 714 C CA . VAL A 1 95 ? 9.083 8.310 9.891 1.00 89.75 95 VAL A CA 1
ATOM 715 C C . VAL A 1 95 ? 9.595 8.098 8.468 1.00 89.75 95 VAL A C 1
ATOM 717 O O . VAL A 1 95 ? 10.789 7.864 8.291 1.00 89.75 95 VAL A O 1
ATOM 720 N N . TYR A 1 96 ? 8.741 8.238 7.449 1.00 89.00 96 TYR A N 1
ATOM 721 C CA . TYR A 1 96 ? 9.184 8.151 6.054 1.00 89.00 96 TYR A CA 1
ATOM 722 C C . TYR A 1 96 ? 10.193 9.244 5.694 1.00 89.00 96 TYR A C 1
ATOM 724 O O . TYR A 1 96 ? 11.195 8.958 5.041 1.00 89.00 96 TYR A O 1
ATOM 732 N N . LEU A 1 97 ? 9.976 10.476 6.160 1.00 90.44 97 LEU A N 1
ATOM 733 C CA . LEU A 1 97 ? 10.899 11.587 5.945 1.00 90.44 97 LEU A CA 1
ATOM 734 C C . LEU A 1 97 ? 12.251 11.337 6.631 1.00 90.44 97 LEU A C 1
ATOM 736 O O . LEU A 1 97 ? 13.294 11.492 6.000 1.00 90.44 97 LEU A O 1
ATOM 740 N N . ALA A 1 98 ? 12.251 10.882 7.884 1.00 92.00 98 ALA A N 1
ATOM 741 C CA . ALA A 1 98 ? 13.468 10.536 8.617 1.00 92.00 98 ALA A CA 1
ATOM 742 C C . ALA A 1 98 ? 14.221 9.359 7.970 1.00 92.00 98 ALA A C 1
ATOM 744 O O . ALA A 1 98 ? 15.444 9.403 7.821 1.00 92.00 98 ALA A O 1
ATOM 745 N N . ALA A 1 99 ? 13.505 8.324 7.526 1.00 87.94 99 ALA A N 1
ATOM 746 C CA . ALA A 1 99 ? 14.092 7.205 6.795 1.00 87.94 99 ALA A CA 1
ATOM 747 C C . ALA A 1 99 ? 14.698 7.666 5.459 1.00 87.94 99 ALA A C 1
ATOM 749 O O . ALA A 1 99 ? 15.826 7.305 5.135 1.00 87.94 99 ALA A O 1
ATOM 750 N N . SER A 1 100 ? 14.005 8.532 4.716 1.00 85.62 100 SER A N 1
ATOM 751 C CA . SER A 1 100 ? 14.522 9.103 3.469 1.00 85.62 100 SER A CA 1
ATOM 752 C C . SER A 1 100 ? 15.792 9.924 3.704 1.00 85.62 100 SER A C 1
ATOM 754 O O . SER A 1 100 ? 16.765 9.773 2.964 1.00 85.62 100 SER A O 1
ATOM 756 N N . LEU A 1 101 ? 15.812 10.774 4.735 1.00 86.81 101 LEU A N 1
ATOM 757 C CA . LEU A 1 101 ? 16.963 11.620 5.063 1.00 86.81 101 LEU A CA 1
ATOM 758 C C . LEU A 1 101 ? 18.180 10.825 5.542 1.00 86.81 101 LEU A C 1
ATOM 760 O O . LEU A 1 101 ? 19.301 11.278 5.345 1.00 86.81 101 LEU A O 1
ATOM 764 N N . THR A 1 102 ? 17.982 9.658 6.157 1.00 83.94 102 THR A N 1
ATOM 765 C CA . THR A 1 102 ? 19.087 8.806 6.626 1.00 83.94 102 THR A CA 1
ATOM 766 C C . THR A 1 102 ? 19.609 7.875 5.532 1.00 83.94 102 THR A C 1
ATOM 768 O O . THR A 1 102 ? 20.821 7.734 5.380 1.00 83.94 102 THR A O 1
ATOM 771 N N . LEU A 1 103 ? 18.722 7.278 4.729 1.00 81.00 103 LEU A N 1
ATOM 772 C CA . LEU A 1 103 ? 19.103 6.326 3.681 1.00 81.00 103 LEU A CA 1
ATOM 773 C C . LEU A 1 103 ? 19.775 6.997 2.475 1.00 81.00 103 LEU A C 1
ATOM 775 O O . LEU A 1 103 ? 20.718 6.434 1.923 1.00 81.00 103 LEU A O 1
ATOM 779 N N . THR A 1 104 ? 19.343 8.204 2.092 1.00 77.81 104 THR A N 1
ATOM 780 C CA . THR A 1 104 ? 19.900 8.931 0.932 1.00 77.81 104 THR A CA 1
ATOM 781 C C . THR A 1 104 ? 21.411 9.206 1.055 1.00 77.81 104 THR A C 1
ATOM 783 O O . THR A 1 104 ? 22.152 8.835 0.146 1.00 77.81 104 THR A O 1
ATOM 786 N N . PRO A 1 105 ? 21.930 9.805 2.148 1.00 75.00 105 PRO A N 1
ATOM 787 C CA . PRO A 1 105 ? 23.369 10.021 2.304 1.00 75.00 105 PRO A CA 1
ATOM 788 C C . PRO A 1 105 ? 24.141 8.719 2.542 1.00 75.00 105 PRO A C 1
ATOM 790 O O . PRO A 1 105 ? 25.275 8.603 2.085 1.00 75.00 105 PRO A O 1
ATOM 793 N N . LEU A 1 106 ? 23.539 7.716 3.193 1.00 70.00 106 LEU A N 1
ATOM 794 C CA . LEU A 1 106 ? 24.176 6.411 3.391 1.00 70.00 106 LEU A CA 1
ATOM 795 C C . LEU A 1 106 ? 24.477 5.720 2.050 1.00 70.00 106 LEU A C 1
ATOM 797 O O . LEU A 1 106 ? 25.546 5.135 1.884 1.00 70.00 106 LEU A O 1
ATOM 801 N N . ALA A 1 107 ? 23.578 5.861 1.074 1.00 68.56 107 ALA A N 1
ATOM 802 C CA . ALA A 1 107 ? 23.785 5.387 -0.291 1.00 68.56 107 ALA A CA 1
ATOM 803 C C . ALA A 1 107 ? 24.830 6.205 -1.082 1.00 68.56 107 ALA A C 1
ATOM 805 O O . ALA A 1 107 ? 25.361 5.731 -2.078 1.00 68.56 107 ALA A O 1
ATOM 806 N N . GLY A 1 108 ? 25.169 7.423 -0.653 1.00 67.62 108 GLY A N 1
ATOM 807 C CA . GLY A 1 108 ? 26.294 8.179 -1.218 1.00 67.62 108 GLY A CA 1
ATOM 808 C C . GLY A 1 108 ? 27.651 7.817 -0.600 1.00 67.62 108 GLY A C 1
ATOM 809 O O . GLY A 1 108 ? 28.684 8.000 -1.237 1.00 67.62 108 GLY A O 1
ATOM 810 N N . LEU A 1 109 ? 27.653 7.315 0.641 1.00 66.81 109 LEU A N 1
ATOM 811 C CA . LEU A 1 109 ? 28.861 6.983 1.411 1.00 66.81 109 LEU A CA 1
ATOM 812 C C . LEU A 1 109 ? 29.376 5.563 1.150 1.00 66.81 109 LEU A C 1
ATOM 814 O O . LEU A 1 109 ? 30.575 5.314 1.259 1.00 66.81 109 LEU A O 1
ATOM 818 N N . VAL A 1 110 ? 28.481 4.629 0.823 1.00 69.75 110 VAL A N 1
ATOM 819 C CA . VAL A 1 110 ? 28.829 3.245 0.490 1.00 69.75 110 VAL A CA 1
ATOM 820 C C . VAL A 1 110 ? 28.902 3.126 -1.029 1.00 69.75 110 VAL A C 1
ATOM 822 O O . VAL A 1 110 ? 27.891 3.256 -1.713 1.00 69.75 110 VAL A O 1
ATOM 825 N N . SER A 1 111 ? 30.094 2.890 -1.576 1.00 63.75 111 SER A N 1
ATOM 826 C CA . SER A 1 111 ? 30.240 2.600 -3.002 1.00 63.75 111 SER A CA 1
ATOM 827 C C . SER A 1 111 ? 29.528 1.289 -3.348 1.00 63.75 111 SER A C 1
ATOM 829 O O . SER A 1 111 ? 29.627 0.298 -2.620 1.00 63.75 111 SER A O 1
ATOM 831 N N . ALA A 1 112 ? 28.790 1.288 -4.462 1.00 64.06 112 ALA A N 1
ATOM 832 C CA . ALA A 1 112 ? 28.094 0.095 -4.930 1.00 64.06 112 ALA A CA 1
ATOM 833 C C . ALA A 1 112 ? 29.091 -1.071 -5.112 1.00 64.06 112 ALA A C 1
ATOM 835 O O . ALA A 1 112 ? 30.177 -0.853 -5.661 1.00 64.06 112 ALA A O 1
ATOM 836 N N . PRO A 1 113 ? 28.748 -2.304 -4.690 1.00 69.19 113 PRO A N 1
ATOM 837 C CA . PRO A 1 113 ? 29.569 -3.476 -4.968 1.00 69.19 113 PRO A CA 1
ATOM 838 C C . PRO A 1 113 ? 29.830 -3.606 -6.484 1.00 69.19 113 PRO A C 1
ATOM 840 O O . PRO A 1 113 ? 28.885 -3.416 -7.254 1.00 69.19 113 PRO A O 1
ATOM 843 N N . PRO A 1 114 ? 31.056 -3.955 -6.927 1.00 61.94 114 PRO A N 1
ATOM 844 C CA . PRO A 1 114 ? 31.417 -4.013 -8.351 1.00 61.94 114 PRO A CA 1
ATOM 845 C C . PRO A 1 114 ? 30.518 -4.925 -9.206 1.00 61.94 114 PRO A C 1
ATOM 847 O O . PRO A 1 114 ? 30.330 -4.649 -10.386 1.00 61.94 114 PRO A O 1
ATOM 850 N N . ASP A 1 115 ? 29.905 -5.945 -8.591 1.00 69.31 115 ASP A N 1
ATOM 851 C CA . ASP A 1 115 ? 29.026 -6.935 -9.236 1.00 69.31 115 ASP A CA 1
ATOM 852 C C . ASP A 1 115 ? 27.547 -6.809 -8.808 1.00 69.31 115 ASP A C 1
ATOM 854 O O . ASP A 1 115 ? 26.785 -7.780 -8.801 1.00 69.31 115 ASP A O 1
ATOM 858 N N . ALA A 1 116 ? 27.117 -5.620 -8.375 1.00 66.50 116 ALA A N 1
ATOM 859 C CA . ALA A 1 116 ? 25.755 -5.419 -7.891 1.00 66.50 116 ALA A CA 1
ATOM 860 C C . ALA A 1 116 ? 24.711 -5.525 -9.020 1.00 66.50 116 ALA A C 1
ATOM 862 O O . ALA A 1 116 ? 24.850 -4.936 -10.091 1.00 66.50 116 ALA A O 1
ATOM 863 N N . HIS A 1 117 ? 23.603 -6.223 -8.746 1.00 69.31 117 HIS A N 1
ATOM 864 C CA . HIS A 1 117 ? 22.441 -6.268 -9.639 1.00 69.31 117 HIS A CA 1
ATOM 865 C C . HIS A 1 117 ? 21.971 -4.834 -9.994 1.00 69.31 117 HIS A C 1
ATOM 867 O O . HIS A 1 117 ? 21.984 -3.971 -9.110 1.00 69.31 117 HIS A O 1
ATOM 873 N N . PRO A 1 118 ? 21.486 -4.555 -11.224 1.00 72.25 118 PRO A N 1
ATOM 874 C CA . PRO A 1 118 ? 21.147 -3.197 -11.679 1.00 72.25 118 PRO A CA 1
ATOM 875 C C . PRO A 1 118 ? 20.203 -2.417 -10.750 1.00 72.25 118 PRO A C 1
ATOM 877 O O . PRO A 1 118 ? 20.309 -1.201 -10.616 1.00 72.25 118 PRO A O 1
ATOM 880 N N . SER A 1 119 ? 19.298 -3.117 -10.062 1.00 72.56 119 SER A N 1
ATOM 881 C CA . SER A 1 119 ? 18.389 -2.517 -9.076 1.00 72.56 119 SER A CA 1
ATOM 882 C C . SER A 1 119 ? 19.103 -1.992 -7.829 1.00 72.56 119 SER A C 1
ATOM 884 O O . SER A 1 119 ? 18.665 -1.006 -7.254 1.00 72.56 119 SER A O 1
ATOM 886 N N . ILE A 1 120 ? 20.186 -2.647 -7.403 1.00 73.12 120 ILE A N 1
ATOM 887 C CA . ILE A 1 120 ? 21.006 -2.225 -6.264 1.00 73.12 120 ILE A CA 1
ATOM 888 C C . ILE A 1 120 ? 21.866 -1.039 -6.694 1.00 73.12 120 ILE A C 1
ATOM 890 O O . ILE A 1 120 ? 21.910 -0.042 -5.987 1.00 73.12 120 ILE A O 1
ATOM 894 N N . ALA A 1 121 ? 22.464 -1.095 -7.887 1.00 73.88 121 ALA A N 1
ATOM 895 C CA . ALA A 1 121 ? 23.239 0.015 -8.439 1.00 73.88 121 ALA A CA 1
ATOM 896 C C . ALA A 1 121 ? 22.412 1.311 -8.571 1.00 73.88 121 ALA A C 1
ATOM 898 O O . ALA A 1 121 ? 22.928 2.397 -8.319 1.00 73.88 121 ALA A O 1
ATOM 899 N N . PHE A 1 122 ? 21.116 1.205 -8.896 1.00 73.94 122 PHE A N 1
ATOM 900 C CA . PHE A 1 122 ? 20.207 2.355 -8.915 1.00 73.94 122 PHE A CA 1
ATOM 901 C C . PHE A 1 122 ? 20.062 3.034 -7.541 1.00 73.94 122 PHE A C 1
ATOM 903 O O . PHE A 1 122 ? 19.986 4.259 -7.488 1.00 73.94 122 PHE A O 1
ATOM 910 N N . LEU A 1 123 ? 20.063 2.274 -6.439 1.00 74.00 123 LEU A N 1
ATOM 911 C CA . LEU A 1 123 ? 19.920 2.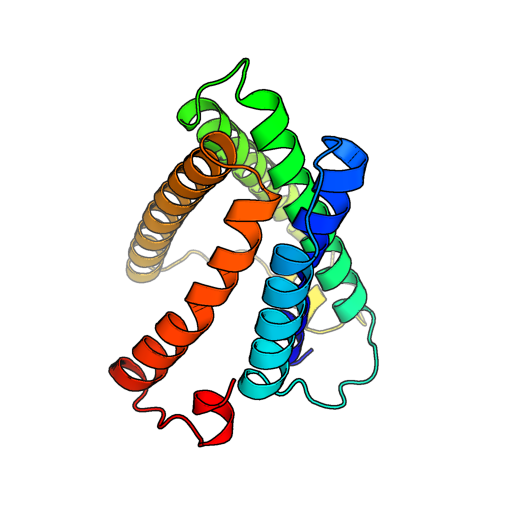826 -5.083 1.00 74.00 123 LEU A CA 1
ATOM 912 C C . LEU A 1 123 ? 21.115 3.695 -4.666 1.00 74.00 123 LEU A C 1
ATOM 914 O O . LEU A 1 123 ? 20.927 4.652 -3.925 1.00 74.00 123 LEU A O 1
ATOM 918 N N . PHE A 1 124 ? 22.317 3.385 -5.161 1.00 74.00 124 PHE A N 1
ATOM 919 C CA . PHE A 1 124 ? 23.560 4.124 -4.884 1.00 74.00 124 PHE A CA 1
ATOM 920 C C . PHE A 1 124 ? 23.859 5.206 -5.935 1.00 74.00 124 PHE A C 1
ATOM 922 O O . PHE A 1 124 ? 24.957 5.765 -5.981 1.00 74.00 124 PHE A O 1
ATOM 929 N N . ARG A 1 125 ? 22.906 5.502 -6.827 1.00 73.56 125 ARG A N 1
ATOM 930 C CA . ARG A 1 125 ? 23.089 6.530 -7.851 1.00 73.56 125 ARG A CA 1
ATOM 931 C C . ARG A 1 125 ? 23.159 7.914 -7.202 1.00 73.56 125 ARG A C 1
ATOM 933 O O . ARG A 1 125 ? 22.336 8.259 -6.358 1.00 73.56 125 ARG A O 1
ATOM 940 N N . ALA A 1 126 ? 24.107 8.732 -7.659 1.00 71.56 126 ALA A N 1
ATOM 941 C CA . ALA A 1 126 ? 24.224 10.118 -7.224 1.00 71.56 126 ALA A CA 1
ATOM 942 C C . ALA A 1 126 ? 22.932 10.906 -7.500 1.00 71.56 126 ALA A C 1
ATOM 944 O O . ALA A 1 126 ? 22.338 10.795 -8.577 1.00 71.56 126 ALA A O 1
ATOM 945 N N . TRP A 1 127 ? 22.530 11.722 -6.525 1.00 77.38 127 TRP A N 1
ATOM 946 C CA . TRP A 1 127 ? 21.368 12.594 -6.638 1.00 77.38 127 TRP A CA 1
ATOM 947 C C . TRP A 1 127 ? 21.538 13.583 -7.793 1.00 77.38 127 TRP A C 1
ATOM 949 O O . TRP A 1 127 ? 22.521 14.321 -7.865 1.00 77.38 127 TRP A O 1
ATOM 959 N N . THR A 1 128 ? 20.549 13.626 -8.680 1.00 81.44 128 THR A N 1
ATOM 960 C CA . THR A 1 128 ? 20.453 14.617 -9.753 1.00 81.44 128 THR A CA 1
ATOM 961 C C . THR A 1 128 ? 19.370 15.626 -9.406 1.00 81.44 128 THR A C 1
ATOM 963 O O . THR A 1 128 ? 18.266 15.224 -9.043 1.00 81.44 128 THR A O 1
ATOM 966 N N . MET A 1 129 ? 19.665 16.924 -9.534 1.00 85.00 129 MET A N 1
ATOM 967 C CA . MET A 1 129 ? 18.694 17.976 -9.227 1.00 85.00 129 MET A CA 1
ATOM 968 C C . MET A 1 129 ? 17.468 17.856 -10.155 1.00 85.00 129 MET A C 1
ATOM 970 O O . MET A 1 129 ? 17.652 17.898 -11.374 1.00 85.00 129 MET A O 1
ATOM 974 N N . PRO A 1 130 ? 16.245 17.702 -9.613 1.00 87.88 130 PRO A N 1
ATOM 975 C CA . PRO A 1 130 ? 15.035 17.603 -10.424 1.00 87.88 130 PRO A CA 1
ATOM 976 C C . PRO A 1 130 ? 14.764 18.900 -11.192 1.00 87.88 130 PRO A C 1
ATOM 978 O O . PRO A 1 130 ? 15.097 19.992 -10.721 1.00 87.88 130 PRO A O 1
ATOM 981 N N . THR A 1 131 ? 14.124 18.800 -12.358 1.00 94.19 131 THR A N 1
ATOM 982 C CA . THR A 1 131 ? 13.660 19.987 -13.090 1.00 94.19 131 THR A CA 1
ATOM 983 C C . THR A 1 131 ? 12.469 20.642 -12.382 1.00 94.19 131 THR A C 1
ATOM 985 O O . THR A 1 131 ? 11.831 20.046 -11.515 1.00 94.19 131 THR A O 1
ATOM 988 N N . THR A 1 132 ? 12.114 21.876 -12.756 1.00 93.50 132 THR A N 1
ATOM 989 C CA . THR A 1 132 ? 10.935 22.556 -12.188 1.00 93.50 132 THR A CA 1
ATOM 990 C C . THR A 1 132 ? 9.643 21.768 -12.420 1.00 93.50 132 THR A C 1
ATOM 992 O O . THR A 1 132 ? 8.795 21.721 -11.533 1.00 93.50 132 THR A O 1
ATOM 995 N N . LEU A 1 133 ? 9.506 21.118 -13.581 1.00 94.75 133 LEU A N 1
ATOM 996 C CA . LEU A 1 133 ? 8.368 20.248 -13.873 1.00 94.75 133 LEU A CA 1
ATOM 997 C C . LEU A 1 133 ? 8.341 19.045 -12.919 1.00 94.75 133 LEU A C 1
ATOM 999 O O . LEU A 1 133 ? 7.300 18.759 -12.330 1.00 94.75 133 LEU A O 1
ATOM 1003 N N . ASP A 1 134 ? 9.490 18.394 -12.715 1.00 92.56 134 ASP A N 1
ATOM 1004 C CA . ASP A 1 134 ? 9.603 17.249 -11.807 1.00 92.56 134 ASP A CA 1
ATOM 1005 C C . ASP A 1 134 ? 9.249 17.644 -10.371 1.00 92.56 134 ASP A C 1
ATOM 1007 O O . ASP A 1 134 ? 8.529 16.916 -9.696 1.00 92.56 134 ASP A O 1
ATOM 1011 N N . LEU A 1 135 ? 9.672 18.829 -9.916 1.00 92.69 135 LEU A N 1
ATOM 1012 C CA . LEU A 1 135 ? 9.319 19.345 -8.590 1.00 92.69 135 LEU A CA 1
ATOM 1013 C C . LEU A 1 135 ? 7.808 19.538 -8.422 1.00 92.69 135 LEU A C 1
ATOM 1015 O O . LEU A 1 135 ? 7.262 19.192 -7.374 1.00 92.69 135 LEU A O 1
ATOM 1019 N N . VAL A 1 136 ? 7.120 20.057 -9.443 1.00 95.44 136 VAL A N 1
ATOM 1020 C CA . VAL A 1 136 ? 5.656 20.217 -9.414 1.00 95.44 136 VAL A CA 1
ATOM 1021 C C . VAL A 1 136 ? 4.964 18.854 -9.359 1.00 95.44 136 VAL A C 1
ATOM 1023 O O . VAL A 1 136 ? 4.049 18.665 -8.556 1.00 95.44 136 VAL A O 1
ATOM 1026 N N . ILE A 1 137 ? 5.426 17.883 -10.152 1.00 94.62 137 ILE A N 1
ATOM 1027 C CA . ILE A 1 137 ? 4.891 16.513 -10.140 1.00 94.62 137 ILE A CA 1
ATOM 1028 C C . ILE A 1 137 ? 5.127 15.857 -8.773 1.00 94.62 137 ILE A C 1
ATOM 1030 O O . ILE A 1 137 ? 4.200 15.288 -8.198 1.00 94.62 137 ILE A O 1
ATOM 1034 N N . MET A 1 138 ? 6.331 15.980 -8.210 1.00 92.44 138 MET A N 1
ATOM 1035 C CA . MET A 1 138 ? 6.673 15.453 -6.885 1.00 92.44 138 MET A CA 1
ATOM 1036 C C . MET A 1 138 ? 5.811 16.072 -5.781 1.00 92.44 138 MET A C 1
ATOM 1038 O O . MET A 1 138 ? 5.321 15.348 -4.914 1.00 92.44 138 MET A O 1
ATOM 1042 N N . ALA A 1 139 ? 5.576 17.387 -5.824 1.00 93.62 139 ALA A N 1
ATOM 1043 C CA . ALA A 1 139 ? 4.689 18.062 -4.882 1.00 93.62 139 ALA A CA 1
ATOM 1044 C C . ALA A 1 139 ? 3.243 17.546 -4.996 1.00 93.62 139 ALA A C 1
ATOM 1046 O O . ALA A 1 139 ? 2.608 17.259 -3.979 1.00 93.62 139 ALA A O 1
ATOM 1047 N N . GLY A 1 140 ? 2.741 17.355 -6.222 1.00 95.19 140 GLY A N 1
ATOM 1048 C CA . GLY A 1 140 ? 1.422 16.771 -6.473 1.00 95.19 140 GLY A CA 1
ATOM 1049 C C . GLY A 1 140 ? 1.289 15.344 -5.933 1.00 95.19 140 GLY A C 1
ATOM 1050 O O . GLY A 1 140 ? 0.336 15.040 -5.214 1.00 95.19 140 GLY A O 1
ATOM 1051 N N . LEU A 1 141 ? 2.275 14.483 -6.201 1.00 94.19 141 LEU A N 1
ATOM 1052 C CA . LEU A 1 141 ? 2.324 13.119 -5.663 1.00 94.19 141 LEU A CA 1
ATOM 1053 C C . LEU A 1 141 ? 2.388 13.110 -4.130 1.00 94.19 141 LEU A C 1
ATOM 1055 O O . LEU A 1 141 ? 1.727 12.290 -3.497 1.00 94.19 141 LEU A O 1
ATOM 1059 N N . GLY A 1 142 ? 3.121 14.050 -3.527 1.00 92.69 142 GLY A N 1
ATOM 1060 C CA . GLY A 1 142 ? 3.184 14.220 -2.075 1.00 92.69 142 GLY A CA 1
ATOM 1061 C C . GLY A 1 142 ? 1.824 14.549 -1.451 1.00 92.69 142 GLY A C 1
ATOM 1062 O O . GLY A 1 142 ? 1.461 13.965 -0.431 1.00 92.69 142 GLY A O 1
ATOM 1063 N N . LEU A 1 143 ? 1.033 15.424 -2.081 1.00 93.81 143 LEU A N 1
ATOM 1064 C CA . LEU A 1 143 ? -0.326 15.747 -1.625 1.00 93.81 143 LEU A CA 1
ATOM 1065 C C . LEU A 1 143 ? -1.274 14.547 -1.736 1.00 93.81 143 LEU A C 1
ATOM 1067 O O . LEU A 1 143 ? -2.046 14.277 -0.811 1.00 93.81 143 LEU A O 1
ATOM 1071 N N . ILE A 1 144 ? -1.193 13.803 -2.842 1.00 94.88 144 ILE A N 1
ATOM 1072 C CA . ILE A 1 144 ? -1.967 12.571 -3.039 1.00 94.88 144 ILE A CA 1
ATOM 1073 C C . ILE A 1 144 ? -1.598 11.548 -1.959 1.00 94.88 144 ILE A C 1
ATOM 1075 O O . ILE A 1 144 ? -2.483 10.985 -1.317 1.00 94.88 144 ILE A O 1
ATOM 1079 N N . TRP A 1 145 ? -0.303 11.361 -1.697 1.00 91.38 145 TRP A N 1
ATOM 1080 C CA . TRP A 1 145 ? 0.197 10.452 -0.668 1.00 91.38 145 TRP A CA 1
ATOM 1081 C C . TRP A 1 145 ? -0.252 10.844 0.746 1.00 91.38 145 TRP A C 1
ATOM 1083 O O . TRP A 1 145 ? -0.731 10.001 1.506 1.00 91.38 145 TRP A O 1
ATOM 1093 N N . ALA A 1 146 ? -0.154 12.124 1.109 1.00 90.50 146 ALA A N 1
ATOM 1094 C CA . ALA A 1 146 ? -0.605 12.615 2.412 1.00 90.50 146 ALA A CA 1
ATOM 1095 C C . ALA A 1 146 ? -2.118 12.406 2.602 1.00 90.50 146 ALA A C 1
ATOM 1097 O O . ALA A 1 146 ? -2.572 11.964 3.658 1.00 90.50 146 ALA A O 1
ATOM 1098 N N . THR A 1 147 ? -2.901 12.649 1.550 1.00 92.94 147 THR A N 1
ATOM 1099 C CA . THR A 1 147 ? -4.348 12.406 1.564 1.00 92.94 147 THR A CA 1
ATOM 1100 C C . THR A 1 147 ? -4.650 10.916 1.718 1.00 92.94 147 THR A C 1
ATOM 1102 O O . THR A 1 147 ? -5.474 10.531 2.547 1.00 92.94 147 THR A O 1
ATOM 1105 N N . TRP A 1 148 ? -3.946 10.067 0.965 1.00 91.12 148 TRP A N 1
ATOM 1106 C CA . TRP A 1 148 ? -4.082 8.615 1.034 1.00 91.12 148 TRP A CA 1
ATOM 1107 C C . TRP A 1 148 ? -3.751 8.075 2.428 1.00 91.12 148 TRP A C 1
ATOM 1109 O O . TRP A 1 148 ? -4.566 7.358 3.002 1.00 91.12 148 TRP A O 1
ATOM 1119 N N . THR A 1 149 ? -2.616 8.462 3.018 1.00 89.19 149 THR A N 1
ATOM 1120 C CA . THR A 1 149 ? -2.217 7.997 4.360 1.00 89.19 149 THR A CA 1
ATOM 1121 C C . THR A 1 149 ? -3.222 8.410 5.436 1.00 89.19 149 THR A C 1
ATOM 1123 O O . THR A 1 149 ? -3.568 7.595 6.293 1.00 89.19 149 THR A O 1
ATOM 1126 N N . TYR A 1 150 ? -3.756 9.634 5.371 1.00 90.88 150 TYR A N 1
ATOM 1127 C CA . TYR A 1 150 ? -4.807 10.093 6.280 1.00 90.88 150 TYR A CA 1
ATOM 1128 C C . TYR A 1 150 ? -6.104 9.286 6.134 1.00 90.88 150 TYR A C 1
ATOM 1130 O O . TYR A 1 150 ? -6.649 8.800 7.129 1.00 90.88 150 TYR A O 1
ATOM 1138 N N . LEU A 1 151 ? -6.601 9.122 4.902 1.00 91.25 151 LEU A N 1
ATOM 1139 C CA . LEU A 1 151 ? -7.829 8.370 4.636 1.00 91.25 151 LEU A CA 1
ATOM 1140 C C . LEU A 1 151 ? -7.680 6.900 5.025 1.00 91.25 151 LEU A C 1
ATOM 1142 O O . LEU A 1 151 ? -8.598 6.333 5.612 1.00 91.25 151 LEU A O 1
ATOM 1146 N N . MET A 1 152 ? -6.512 6.312 4.770 1.00 88.12 152 MET A N 1
ATOM 1147 C CA . MET A 1 152 ? -6.189 4.942 5.147 1.00 88.12 152 MET A CA 1
ATOM 1148 C C . MET A 1 152 ? -6.193 4.771 6.671 1.00 88.12 152 MET A C 1
ATOM 1150 O O . MET A 1 152 ? -6.875 3.890 7.197 1.00 88.12 152 MET A O 1
ATOM 1154 N N . ALA A 1 153 ? -5.511 5.660 7.401 1.00 87.50 153 ALA A N 1
ATOM 1155 C CA . ALA A 1 153 ? -5.510 5.647 8.864 1.00 87.50 153 ALA A CA 1
ATOM 1156 C C . ALA A 1 153 ? -6.925 5.823 9.441 1.00 87.50 153 ALA A C 1
ATOM 1158 O O . ALA A 1 153 ? -7.286 5.202 10.444 1.00 87.50 153 ALA A O 1
ATOM 1159 N N . ARG A 1 154 ? -7.757 6.647 8.795 1.00 88.88 154 ARG A N 1
ATOM 1160 C CA . ARG A 1 154 ? -9.158 6.845 9.178 1.00 88.88 154 ARG A CA 1
ATOM 1161 C C . ARG A 1 154 ? -10.033 5.624 8.878 1.00 88.88 154 ARG A C 1
ATOM 1163 O O . ARG A 1 154 ? -10.845 5.246 9.714 1.00 88.88 154 ARG A O 1
ATOM 1170 N N . ALA A 1 155 ? -9.860 4.974 7.732 1.00 88.75 155 ALA A N 1
ATOM 1171 C CA . ALA A 1 155 ? -10.605 3.766 7.377 1.00 88.75 155 ALA A CA 1
ATOM 1172 C C . ALA A 1 155 ? -10.327 2.623 8.367 1.00 88.75 155 ALA A C 1
ATOM 1174 O O . ALA A 1 155 ? -11.258 2.022 8.904 1.00 88.75 155 ALA A O 1
ATOM 1175 N N . TYR A 1 156 ? -9.049 2.384 8.673 1.00 85.94 156 TYR A N 1
ATOM 1176 C CA . TYR A 1 156 ? -8.625 1.307 9.571 1.00 85.94 156 TYR A CA 1
ATOM 1177 C C . TYR A 1 156 ? -8.840 1.587 11.061 1.00 85.94 156 TYR A C 1
ATOM 1179 O O . TYR A 1 156 ? -8.790 0.658 11.865 1.00 85.94 156 TYR A O 1
ATOM 1187 N N . SER A 1 157 ? -9.111 2.840 11.432 1.00 83.62 157 SER A N 1
ATOM 1188 C CA . SER A 1 157 ? -9.634 3.157 12.762 1.00 83.62 157 SER A CA 1
ATOM 1189 C C . SER A 1 157 ? -11.154 2.950 12.827 1.00 83.62 157 SER A C 1
ATOM 1191 O O . SER A 1 157 ? -11.687 2.370 13.764 1.00 83.62 157 SER A O 1
ATOM 1193 N N . LEU A 1 158 ? -11.917 3.368 11.822 1.00 85.50 158 LEU A N 1
ATOM 1194 C CA . LEU A 1 158 ? -13.381 3.278 11.911 1.00 85.50 158 LEU A CA 1
ATOM 1195 C C . LEU A 1 158 ? -13.936 1.855 11.749 1.00 85.50 158 LEU A C 1
ATOM 1197 O O . LEU A 1 158 ? -15.033 1.576 12.234 1.00 85.50 158 LEU A O 1
ATOM 1201 N N . ALA A 1 159 ? -13.211 0.963 11.075 1.00 85.69 159 ALA A N 1
ATOM 1202 C CA . ALA A 1 159 ? -13.674 -0.385 10.772 1.00 85.69 159 ALA A CA 1
ATOM 1203 C C . ALA A 1 159 ? -12.716 -1.465 11.278 1.00 85.69 159 ALA A C 1
ATOM 1205 O O . ALA A 1 159 ? -11.518 -1.256 11.466 1.00 85.69 159 ALA A O 1
ATOM 1206 N N . GLN A 1 160 ? -13.252 -2.676 11.438 1.00 85.31 160 GLN A N 1
ATOM 1207 C CA . GLN A 1 160 ? -12.406 -3.840 11.646 1.00 85.31 160 GLN A CA 1
ATOM 1208 C C . GLN A 1 160 ? -11.487 -4.030 10.424 1.00 85.31 160 GLN A C 1
ATOM 1210 O O . GLN A 1 160 ? -11.955 -4.052 9.294 1.00 85.31 160 GLN A O 1
ATOM 1215 N N . ALA A 1 161 ? -10.190 -4.206 10.638 1.00 85.56 161 ALA A N 1
ATOM 1216 C CA . ALA A 1 161 ? -9.174 -4.539 9.649 1.00 85.56 161 ALA A CA 1
ATOM 1217 C C . ALA A 1 161 ? -9.590 -5.743 8.795 1.00 85.56 161 ALA A C 1
ATOM 1219 O O . ALA A 1 161 ? -9.481 -5.678 7.577 1.00 85.56 161 ALA A O 1
ATOM 1220 N N . SER A 1 162 ? -10.181 -6.780 9.398 1.00 85.44 162 SER A N 1
ATOM 1221 C CA . SER A 1 162 ? -10.746 -7.922 8.660 1.00 85.44 162 SER A CA 1
ATOM 1222 C C . SER A 1 162 ? -11.960 -7.581 7.778 1.00 85.44 162 SER A C 1
ATOM 1224 O O . SER A 1 162 ? -12.325 -8.359 6.899 1.00 85.44 162 SER A O 1
ATOM 1226 N N . VAL A 1 163 ? -12.613 -6.441 8.018 1.00 87.56 163 VAL A N 1
ATOM 1227 C CA . VAL A 1 163 ? -13.713 -5.905 7.196 1.00 87.56 163 VAL A CA 1
ATOM 1228 C C . VAL A 1 163 ? -13.186 -4.958 6.126 1.00 87.56 163 VAL A C 1
ATOM 1230 O O . VAL A 1 163 ? -13.701 -4.976 5.017 1.00 87.56 163 VAL A O 1
ATOM 1233 N N . ALA A 1 164 ? -12.179 -4.145 6.447 1.00 88.19 164 ALA A N 1
ATOM 1234 C CA . ALA A 1 164 ? -11.592 -3.170 5.535 1.00 88.19 164 ALA A CA 1
ATOM 1235 C C . ALA A 1 164 ? -10.674 -3.821 4.485 1.00 88.19 164 ALA A C 1
ATOM 1237 O O . ALA A 1 164 ? -10.695 -3.413 3.330 1.00 88.19 164 ALA A O 1
ATOM 1238 N N . ALA A 1 165 ? -9.938 -4.873 4.853 1.00 88.12 165 ALA A N 1
ATOM 1239 C CA . ALA A 1 165 ? -8.964 -5.537 3.987 1.00 88.12 165 ALA A CA 1
ATOM 1240 C C . ALA A 1 165 ? -9.512 -5.945 2.599 1.00 88.12 165 ALA A C 1
ATOM 1242 O O . ALA A 1 165 ? -8.885 -5.597 1.599 1.00 88.12 165 ALA A O 1
ATOM 1243 N N . PRO A 1 166 ? -10.682 -6.609 2.466 1.00 87.94 166 PRO A N 1
ATOM 1244 C CA . PRO A 1 166 ? -11.229 -6.959 1.152 1.00 87.94 166 PRO A CA 1
ATOM 1245 C C . PRO A 1 166 ? -11.499 -5.758 0.234 1.00 87.94 166 PRO A C 1
ATOM 1247 O O . PRO A 1 166 ? -11.504 -5.923 -0.983 1.00 87.94 166 PRO A O 1
ATOM 1250 N N . PHE A 1 167 ? -11.717 -4.557 0.784 1.00 89.31 167 PHE A N 1
ATOM 1251 C CA . PHE A 1 167 ? -11.964 -3.3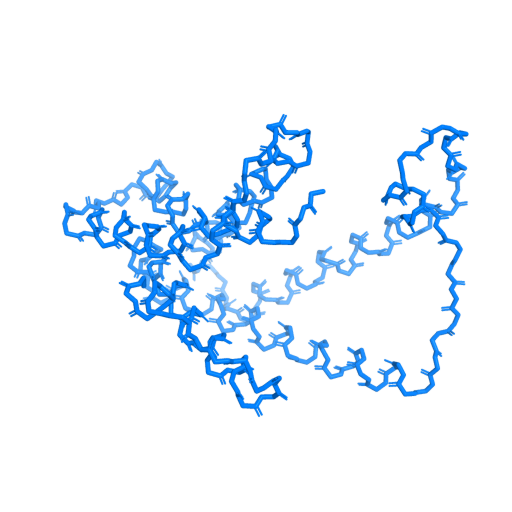63 -0.027 1.00 89.31 167 PHE A CA 1
ATOM 1252 C C . PHE A 1 167 ? -10.727 -2.906 -0.798 1.00 89.31 167 PHE A C 1
ATOM 1254 O O . PHE A 1 167 ? -10.874 -2.205 -1.794 1.00 89.31 167 PHE A O 1
ATOM 1261 N N . GLU A 1 168 ? -9.521 -3.335 -0.423 1.00 89.19 168 GLU A N 1
ATOM 1262 C CA . GLU A 1 168 ? -8.325 -3.044 -1.219 1.00 89.19 168 GLU A CA 1
ATOM 1263 C C . GLU A 1 168 ? -8.392 -3.685 -2.614 1.00 89.19 168 GLU A C 1
ATOM 1265 O O . GLU A 1 168 ? -7.851 -3.129 -3.570 1.00 89.19 168 GLU A O 1
ATOM 1270 N N . TYR A 1 169 ? -9.134 -4.788 -2.781 1.00 90.19 169 TYR A N 1
ATOM 1271 C CA . TYR A 1 169 ? -9.360 -5.392 -4.099 1.00 90.19 169 TYR A CA 1
ATOM 1272 C C . TYR A 1 169 ? -10.215 -4.520 -5.027 1.00 90.19 169 TYR A C 1
ATOM 1274 O O . TYR A 1 169 ? -10.138 -4.679 -6.242 1.00 90.19 169 TYR A O 1
ATOM 1282 N N . VAL A 1 170 ? -10.958 -3.537 -4.501 1.00 89.81 170 VAL A N 1
ATOM 1283 C CA . VAL A 1 170 ? -11.714 -2.564 -5.315 1.00 89.81 170 VAL A CA 1
ATOM 1284 C C . VAL A 1 170 ? -10.781 -1.691 -6.163 1.00 89.81 170 VAL A C 1
ATOM 1286 O O . VAL A 1 170 ? -11.203 -1.140 -7.179 1.00 89.81 170 VAL A O 1
ATOM 1289 N N . ALA A 1 171 ? -9.492 -1.610 -5.821 1.00 87.81 171 ALA A N 1
ATOM 1290 C CA . ALA A 1 171 ? -8.510 -0.953 -6.672 1.00 87.81 171 ALA A CA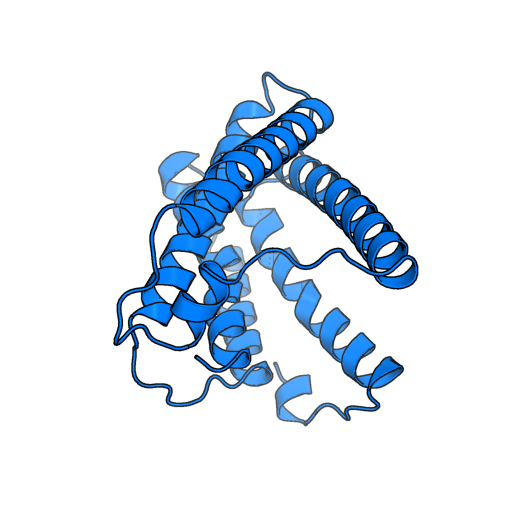 1
ATOM 1291 C C . ALA A 1 171 ? -8.386 -1.618 -8.057 1.00 87.81 171 ALA A C 1
ATOM 1293 O O . ALA A 1 171 ? -8.074 -0.928 -9.019 1.00 87.81 171 ALA A O 1
ATOM 1294 N N . LEU A 1 172 ? -8.670 -2.921 -8.199 1.00 88.44 172 LEU A N 1
ATOM 1295 C CA . LEU A 1 172 ? -8.569 -3.633 -9.479 1.00 88.44 172 LEU A CA 1
ATOM 1296 C C . LEU A 1 172 ? -9.503 -3.085 -10.570 1.00 88.44 172 LEU A C 1
ATOM 1298 O O . LEU A 1 172 ? -8.992 -2.673 -11.612 1.00 88.44 172 LEU A O 1
ATOM 1302 N N . PRO A 1 173 ? -10.836 -3.014 -10.375 1.00 89.88 173 PRO A N 1
ATOM 1303 C CA . PRO A 1 173 ? -11.722 -2.439 -11.385 1.00 89.88 173 PRO A CA 1
ATOM 1304 C C . PRO A 1 173 ? -11.416 -0.961 -11.657 1.00 89.88 173 PRO A C 1
ATOM 1306 O O . PRO A 1 173 ? -11.535 -0.516 -12.795 1.00 89.88 173 PRO A O 1
ATOM 1309 N N . ILE A 1 174 ? -10.963 -0.205 -10.649 1.00 90.81 174 ILE A N 1
ATOM 1310 C CA . ILE A 1 174 ? -10.531 1.190 -10.828 1.00 90.81 174 ILE A CA 1
ATOM 1311 C C . ILE A 1 174 ? -9.271 1.260 -11.705 1.00 90.81 174 ILE A C 1
ATOM 1313 O O . ILE A 1 174 ? -9.192 2.097 -12.601 1.00 90.81 174 ILE A O 1
ATOM 1317 N N . ASN A 1 175 ? -8.305 0.366 -11.496 1.00 88.88 175 ASN A N 1
ATOM 1318 C CA . ASN A 1 175 ? -7.096 0.287 -12.312 1.00 88.88 175 ASN A CA 1
ATOM 1319 C C . ASN A 1 175 ? -7.421 -0.104 -13.756 1.00 88.88 175 ASN A C 1
ATOM 1321 O O . ASN A 1 175 ? -6.863 0.489 -14.673 1.00 88.88 175 ASN A O 1
ATOM 1325 N N . ILE A 1 176 ? -8.354 -1.037 -13.970 1.00 89.12 176 ILE A N 1
ATOM 1326 C CA . ILE A 1 176 ? -8.837 -1.401 -15.312 1.00 89.12 176 ILE A CA 1
ATOM 1327 C C . ILE A 1 176 ? -9.506 -0.196 -15.987 1.00 89.12 176 ILE A C 1
ATOM 1329 O O . ILE A 1 176 ? -9.241 0.077 -17.156 1.00 89.12 176 ILE A O 1
ATOM 1333 N N . LEU A 1 177 ? -10.330 0.559 -15.250 1.00 90.81 177 LEU A N 1
ATOM 1334 C CA . LEU A 1 177 ? -10.968 1.775 -15.756 1.00 90.81 177 LEU A CA 1
ATOM 1335 C C . LEU A 1 177 ? -9.927 2.806 -16.212 1.00 90.81 177 LEU A C 1
ATOM 1337 O O . LEU A 1 177 ? -10.045 3.347 -17.309 1.00 90.81 177 LEU A O 1
ATOM 1341 N N . TRP A 1 178 ? -8.895 3.061 -15.405 1.00 90.31 178 TRP A N 1
ATOM 1342 C CA . TRP A 1 178 ? -7.816 3.976 -15.784 1.00 90.31 178 TRP A CA 1
ATOM 1343 C C . TRP A 1 178 ? -6.965 3.440 -16.941 1.00 90.31 178 TRP A C 1
ATOM 1345 O O . TRP A 1 178 ? -6.640 4.212 -17.842 1.00 90.31 178 TRP A O 1
ATOM 1355 N N . GLY A 1 179 ? -6.676 2.134 -16.954 1.00 88.38 179 GLY A N 1
ATOM 1356 C CA . GLY A 1 179 ? -6.048 1.406 -18.064 1.00 88.38 179 GLY A CA 1
ATOM 1357 C C . GLY A 1 179 ? -6.742 1.689 -19.393 1.00 88.38 179 GLY A C 1
ATOM 1358 O O . GLY A 1 179 ? -6.126 2.115 -20.370 1.00 88.38 179 GLY A O 1
ATOM 1359 N N . PHE A 1 180 ? -8.066 1.556 -19.393 1.00 90.06 180 PHE A N 1
ATOM 1360 C CA . PHE A 1 180 ? -8.895 1.840 -20.553 1.00 90.06 180 PHE A CA 1
ATOM 1361 C C . PHE A 1 180 ? -8.933 3.335 -20.913 1.00 90.06 180 PHE A C 1
ATOM 1363 O O . PHE A 1 180 ? -8.742 3.685 -22.072 1.00 90.06 180 PHE A O 1
ATOM 1370 N N . LEU A 1 181 ? -9.157 4.235 -19.948 1.00 93.69 181 LEU A N 1
ATOM 1371 C CA . LEU A 1 181 ? -9.350 5.668 -20.227 1.00 93.69 181 LEU A CA 1
ATOM 1372 C C . LEU A 1 181 ? -8.075 6.393 -20.674 1.00 93.69 181 LEU A C 1
ATOM 1374 O O . LEU A 1 181 ? -8.142 7.286 -21.516 1.00 93.69 181 LEU A O 1
ATOM 1378 N N . ILE A 1 182 ? -6.928 6.056 -20.083 1.00 93.75 182 ILE A N 1
ATOM 1379 C CA . ILE A 1 182 ? -5.663 6.763 -20.323 1.00 93.75 182 ILE A CA 1
ATOM 1380 C C . ILE A 1 182 ? -4.868 6.051 -21.418 1.00 93.75 182 ILE A C 1
ATOM 1382 O O . ILE A 1 182 ? -4.406 6.688 -22.365 1.00 93.75 182 ILE A O 1
ATOM 1386 N N . TRP A 1 183 ? -4.730 4.729 -21.309 1.00 92.25 183 TRP A N 1
ATOM 1387 C CA . TRP A 1 183 ? -3.865 3.934 -22.184 1.00 92.25 183 TRP A CA 1
ATOM 1388 C C . TRP A 1 183 ? -4.619 3.202 -23.297 1.00 92.25 183 TRP A C 1
ATOM 1390 O O . TRP A 1 183 ? -3.978 2.599 -24.154 1.00 92.25 183 TRP A O 1
ATOM 1400 N N . HIS A 1 184 ? -5.955 3.298 -23.342 1.00 90.12 184 HIS A N 1
ATOM 1401 C CA . HIS A 1 184 ? -6.798 2.607 -24.327 1.00 90.12 184 HIS A CA 1
ATOM 1402 C C . HIS A 1 184 ? -6.601 1.080 -24.309 1.00 90.12 184 HIS A C 1
ATOM 1404 O O . HIS A 1 184 ? -6.771 0.399 -25.323 1.00 90.12 184 HIS A O 1
ATOM 1410 N N . GLU A 1 185 ? -6.255 0.527 -23.142 1.00 87.88 185 GLU A N 1
ATOM 1411 C CA . GLU A 1 185 ? -6.087 -0.910 -22.947 1.00 87.88 185 GLU A CA 1
ATOM 1412 C C . GLU A 1 185 ? -7.455 -1.595 -22.859 1.00 87.88 185 GLU A C 1
ATOM 1414 O O . GLU A 1 185 ? -8.254 -1.326 -21.960 1.00 87.88 185 GLU A O 1
ATOM 1419 N N . ILE A 1 186 ? -7.741 -2.493 -23.804 1.00 88.69 186 ILE A N 1
ATOM 1420 C CA . ILE A 1 186 ? -9.006 -3.231 -23.834 1.00 88.69 186 ILE A CA 1
ATOM 1421 C C . ILE A 1 186 ? -8.896 -4.429 -22.879 1.00 88.69 186 ILE A C 1
ATOM 1423 O O . ILE A 1 186 ? -8.056 -5.308 -23.108 1.00 88.69 186 ILE A O 1
ATOM 1427 N N . PRO A 1 187 ? -9.737 -4.514 -21.829 1.00 84.06 187 PRO A N 1
ATOM 1428 C CA . PRO A 1 187 ? -9.682 -5.624 -20.891 1.00 84.06 187 PRO A CA 1
ATOM 1429 C C . PRO A 1 187 ? -10.047 -6.933 -21.592 1.00 84.06 187 PRO A C 1
ATOM 1431 O O . PRO A 1 187 ? -11.033 -7.031 -22.324 1.00 84.06 187 PRO A O 1
ATOM 1434 N N . THR A 1 188 ? -9.244 -7.967 -21.355 1.00 88.25 188 THR A N 1
ATOM 1435 C CA . THR A 1 188 ? -9.517 -9.303 -21.897 1.00 88.25 188 THR A CA 1
ATOM 1436 C C . THR A 1 188 ? -10.681 -9.969 -21.158 1.00 88.25 188 THR A C 1
ATOM 1438 O O . THR A 1 188 ? -10.987 -9.610 -20.025 1.00 88.25 188 THR A O 1
ATOM 1441 N N . VAL A 1 189 ? -11.290 -11.005 -21.746 1.00 88.06 189 VAL A N 1
ATOM 1442 C CA . VAL A 1 189 ? -12.391 -11.768 -21.111 1.00 88.06 189 VAL A CA 1
ATOM 1443 C C . VAL A 1 189 ? -12.018 -12.266 -19.711 1.00 88.06 189 VAL A C 1
ATOM 1445 O O . VAL A 1 189 ? -12.812 -12.191 -18.785 1.00 88.06 189 VAL A O 1
ATOM 1448 N N . LEU A 1 190 ? -10.782 -12.726 -19.540 1.00 84.12 190 LEU A N 1
ATOM 1449 C CA . LEU A 1 190 ? -10.239 -13.170 -18.255 1.00 84.12 190 LEU A CA 1
ATOM 1450 C C . LEU A 1 190 ? -10.044 -12.013 -17.260 1.00 84.12 190 LEU A C 1
ATOM 1452 O O . LEU A 1 190 ? -10.245 -12.212 -16.071 1.00 84.12 190 LEU A O 1
ATOM 1456 N N . THR A 1 191 ? -9.685 -10.817 -17.737 1.00 84.12 191 THR A N 1
ATOM 1457 C CA . THR A 1 191 ? -9.597 -9.597 -16.911 1.00 84.12 191 THR A CA 1
ATOM 1458 C C . THR A 1 191 ? -10.973 -9.148 -16.421 1.00 84.12 191 THR A C 1
ATOM 1460 O O . THR A 1 191 ? -11.071 -8.574 -15.350 1.00 84.12 191 THR A O 1
ATOM 1463 N N . LEU A 1 192 ? -12.025 -9.401 -17.206 1.00 86.38 192 LEU A N 1
ATOM 1464 C CA . LEU A 1 192 ? -13.414 -9.119 -16.832 1.00 86.38 192 LEU A CA 1
ATOM 1465 C C . LEU A 1 192 ? -14.025 -10.205 -15.937 1.00 86.38 192 LEU A C 1
ATOM 1467 O O . LEU A 1 192 ? -14.981 -9.934 -15.218 1.00 86.38 192 LEU A O 1
ATOM 1471 N N . ALA A 1 193 ? -13.531 -11.440 -16.043 1.00 87.44 193 ALA A N 1
ATOM 1472 C CA . ALA A 1 193 ? -13.994 -12.570 -15.244 1.00 87.44 193 ALA A CA 1
ATOM 1473 C C . ALA A 1 193 ? -13.394 -12.592 -13.830 1.00 87.44 193 ALA A C 1
ATOM 1475 O O . ALA A 1 193 ? -14.015 -13.156 -12.929 1.00 87.44 193 ALA A O 1
ATOM 1476 N N . GLY A 1 194 ? -12.183 -12.049 -13.669 1.00 80.00 194 GLY A N 1
ATOM 1477 C CA . GLY A 1 194 ? -11.532 -11.849 -12.371 1.00 80.00 194 GLY A CA 1
ATOM 1478 C C . GLY A 1 194 ? -12.079 -10.636 -11.637 1.00 80.00 194 GLY A C 1
ATOM 1479 O O . GLY A 1 194 ? -12.114 -10.713 -10.390 1.00 80.00 194 GLY A O 1
#

pLDDT: mean 85.99, std 8.47, range [58.47, 96.44]